Protein AF-A0A061RVM8-F1 (afdb_monomer_lite)

Organism: NCBI:txid582737

InterPro domains:
  IPR029063 S-adenosyl-L-methionine-dependent methyltransferase superfamily [G3DSA:3.40.50.150] (48-183)

Sequence (187 aa):
MSEVVVLLIVGLLFIPGRVVEAADVGVPVSIANQHNASGRNFHARHPRLDRFPSREVWMHSEEQSLLLKYLTGSQVMLEWGSGGSTTYFSLWTQRYYSIEHNPEWYAKVRSKLNASLSSFQHVTYHLETVVSGFRGWKGALAPATFAQFHSYVKAPGRAFPEIVFLDRVLVDGRARVAFNLCTSLLE

Radius of gyration: 18.27 Å; chains: 1; bounding box: 50×41×48 Å

pLDDT: mean 71.81, std 24.76, range [23.84, 97.94]

Foldseek 3Di:
DADAQEDEPPDRDDDDDDDDDPDDDDDDDDDDDDDDDDDDDPDPPQPPCVLLDPVWPPDDPVVVVVLLVQFAQDFEEEEEDDTSCLVRRCSRYVAYEYEDADVVVLVVRVVVCVVCVVSCVRYHYYYDHFDADDVGPDDQPPDDDCVRCVCVLQVCVVSPVVPLDGRYYHYPHPPSVCNVVCVVVSD

Structure (mmCIF, N/CA/C/O backbone):
data_AF-A0A061RVM8-F1
#
_entry.id   AF-A0A061RVM8-F1
#
loop_
_atom_site.group_PDB
_atom_site.id
_atom_site.type_symbol
_atom_site.label_atom_id
_atom_site.label_alt_id
_atom_site.label_comp_id
_atom_site.label_asym_id
_atom_site.label_entity_id
_atom_site.label_seq_id
_atom_site.pdbx_PDB_ins_code
_atom_site.Cartn_x
_atom_site.Cartn_y
_atom_site.Cartn_z
_atom_site.occupancy
_atom_site.B_iso_or_equiv
_atom_site.auth_seq_id
_atom_site.auth_comp_id
_atom_site.auth_asym_id
_atom_site.auth_atom_id
_atom_site.pdbx_PDB_model_num
ATOM 1 N N . MET A 1 1 ? -24.899 -10.666 -5.989 1.00 32.03 1 MET A N 1
ATOM 2 C CA . MET A 1 1 ? -24.045 -9.864 -6.884 1.00 32.03 1 MET A CA 1
ATOM 3 C C . MET A 1 1 ? -23.478 -8.752 -6.035 1.00 32.03 1 MET A C 1
ATOM 5 O O . MET A 1 1 ? -24.254 -7.949 -5.536 1.00 32.03 1 MET A O 1
ATOM 9 N N . SER A 1 2 ? -22.190 -8.810 -5.734 1.00 37.56 2 SER A N 1
ATOM 10 C CA . SER A 1 2 ? -21.504 -7.825 -4.903 1.00 37.56 2 SER A CA 1
ATOM 11 C C . SER A 1 2 ? -20.689 -6.909 -5.814 1.00 37.56 2 SER A C 1
ATOM 13 O O . SER A 1 2 ? -19.936 -7.379 -6.660 1.00 37.56 2 SER A O 1
ATOM 15 N N . GLU A 1 3 ? -20.912 -5.603 -5.693 1.00 48.00 3 GLU A N 1
ATOM 16 C CA . GLU A 1 3 ? -20.281 -4.582 -6.529 1.00 48.00 3 GLU A CA 1
ATOM 17 C C . GLU A 1 3 ? -18.861 -4.292 -6.026 1.00 48.00 3 GLU A C 1
ATOM 19 O O . GLU A 1 3 ? -18.666 -3.953 -4.856 1.00 48.00 3 GLU A O 1
ATOM 24 N N . VAL A 1 4 ? -17.865 -4.411 -6.907 1.00 46.69 4 VAL A N 1
ATOM 25 C CA . VAL A 1 4 ? -16.475 -4.037 -6.616 1.00 46.69 4 VAL A CA 1
ATOM 26 C C . VAL A 1 4 ? -16.239 -2.618 -7.121 1.00 46.69 4 VAL A C 1
ATOM 28 O O . VAL A 1 4 ? -16.355 -2.346 -8.316 1.00 46.69 4 VAL A O 1
ATOM 31 N N . VAL A 1 5 ? -15.878 -1.705 -6.219 1.00 52.66 5 VAL A N 1
ATOM 32 C CA . VAL A 1 5 ? -15.519 -0.330 -6.592 1.00 52.66 5 VAL A CA 1
ATOM 33 C C . VAL A 1 5 ? -14.018 -0.272 -6.869 1.00 52.66 5 VAL A C 1
ATOM 35 O O . VAL A 1 5 ? -13.198 -0.439 -5.961 1.00 52.66 5 VAL A O 1
ATOM 38 N N . VAL A 1 6 ? -13.659 -0.030 -8.131 1.00 53.59 6 VAL A N 1
ATOM 39 C CA . VAL A 1 6 ? -12.273 0.187 -8.569 1.00 53.59 6 VAL A CA 1
ATOM 40 C C . VAL A 1 6 ? -11.985 1.683 -8.572 1.00 53.59 6 VAL A C 1
ATOM 42 O O . VAL A 1 6 ? -12.663 2.442 -9.264 1.00 53.59 6 VAL A O 1
ATOM 45 N N . LEU A 1 7 ? -10.965 2.114 -7.827 1.00 54.53 7 LEU A N 1
ATOM 4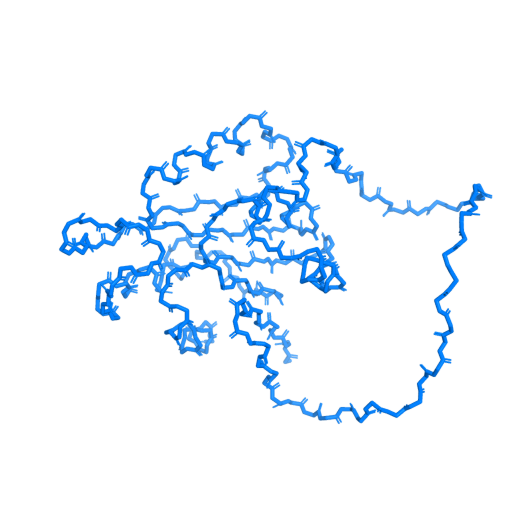6 C CA . LEU A 1 7 ? -10.509 3.498 -7.841 1.00 54.53 7 LEU A CA 1
ATOM 47 C C . LEU A 1 7 ? -9.150 3.628 -8.541 1.00 54.53 7 LEU A C 1
ATOM 49 O O . LEU A 1 7 ? -8.132 3.100 -8.087 1.00 54.53 7 LEU A O 1
ATOM 53 N N . LEU A 1 8 ? -9.148 4.373 -9.646 1.00 50.41 8 LEU A N 1
ATOM 54 C CA . LEU A 1 8 ? -7.962 4.747 -10.412 1.00 50.41 8 LEU A CA 1
ATOM 55 C C . LEU A 1 8 ? -7.590 6.195 -10.096 1.00 50.41 8 LEU A C 1
ATOM 57 O O . LEU A 1 8 ? -8.382 7.109 -10.327 1.00 50.41 8 LEU A O 1
ATOM 61 N N . ILE A 1 9 ? -6.355 6.434 -9.659 1.00 50.53 9 ILE A N 1
ATOM 62 C CA . ILE A 1 9 ? -5.818 7.800 -9.544 1.00 50.53 9 ILE A CA 1
ATOM 63 C C . ILE A 1 9 ? -5.252 8.214 -10.908 1.00 50.53 9 ILE A C 1
ATOM 65 O O . ILE A 1 9 ? -4.047 8.260 -11.120 1.00 50.53 9 ILE A O 1
ATOM 69 N N . VAL A 1 10 ? -6.154 8.353 -11.876 1.00 36.41 10 VAL A N 1
ATOM 70 C CA . VAL A 1 10 ? -6.146 9.226 -13.066 1.00 36.41 10 VAL A CA 1
ATOM 71 C C . VAL A 1 10 ? -7.462 8.913 -13.787 1.00 36.41 10 VAL A C 1
ATOM 73 O O . VAL A 1 10 ? -7.498 8.157 -14.752 1.00 36.41 10 VAL A O 1
ATOM 76 N N . GLY A 1 11 ? -8.566 9.437 -13.250 1.00 30.22 11 GLY A N 1
ATOM 77 C CA . GLY A 1 11 ? -9.911 9.269 -13.806 1.00 30.22 11 GLY A CA 1
ATOM 78 C C . GLY A 1 11 ? -10.746 8.206 -13.091 1.00 30.22 11 GLY A C 1
ATOM 79 O O . GLY A 1 11 ? -10.524 7.008 -13.244 1.00 30.22 11 GLY A O 1
ATOM 80 N N . LEU A 1 12 ? -11.758 8.666 -12.348 1.00 31.14 12 LEU A N 1
ATOM 81 C CA . LEU A 1 12 ? -12.887 7.842 -11.919 1.00 31.14 12 LEU A CA 1
ATOM 82 C C . LEU A 1 12 ? -13.574 7.278 -13.175 1.00 31.14 12 LEU A C 1
ATOM 84 O O . LEU A 1 12 ? -14.116 8.049 -13.966 1.00 31.14 12 LEU A O 1
ATOM 88 N N . LEU A 1 13 ? -13.591 5.956 -13.348 1.00 30.94 13 LEU A N 1
ATOM 89 C CA . LEU A 1 13 ? -14.485 5.298 -14.298 1.00 30.94 13 LEU A CA 1
ATOM 90 C C . LEU A 1 13 ? -15.492 4.464 -13.506 1.00 30.94 13 LEU A C 1
ATOM 92 O O . LEU A 1 13 ? -15.146 3.447 -12.911 1.00 30.94 13 LEU A O 1
ATOM 96 N N . PHE A 1 14 ? -16.736 4.938 -13.477 1.00 30.88 14 PHE A N 1
ATOM 97 C CA . PHE A 1 14 ? -17.885 4.214 -12.939 1.00 30.88 14 PHE A CA 1
ATOM 98 C C . PHE A 1 14 ? -18.250 3.086 -13.918 1.00 30.88 14 PHE A C 1
ATOM 100 O O . PHE A 1 14 ? -18.505 3.359 -15.092 1.00 30.88 14 PHE A O 1
ATOM 107 N N . ILE A 1 15 ? -18.284 1.830 -13.465 1.00 30.12 15 ILE A N 1
ATOM 108 C CA . ILE A 1 15 ? -18.831 0.720 -14.262 1.00 30.12 15 ILE A CA 1
ATOM 109 C C . ILE A 1 15 ? -20.355 0.709 -14.038 1.00 30.12 15 ILE A C 1
ATOM 111 O O . ILE A 1 15 ? -20.785 0.636 -12.887 1.00 30.12 15 ILE A O 1
ATOM 115 N N . PRO A 1 16 ? -21.196 0.831 -15.083 1.00 28.73 16 PRO A N 1
ATOM 116 C CA . PRO A 1 16 ? -22.633 0.974 -14.906 1.00 28.73 16 PRO A CA 1
ATOM 117 C C . PRO A 1 16 ? -23.301 -0.366 -14.580 1.00 28.73 16 PRO A C 1
ATOM 119 O O . PRO A 1 16 ? -23.234 -1.318 -15.353 1.00 28.73 16 PRO A O 1
ATOM 122 N N . GLY A 1 17 ? -24.037 -0.378 -13.469 1.00 28.86 17 GLY A N 1
ATOM 123 C CA . GLY A 1 17 ? -25.007 -1.400 -13.086 1.00 28.86 17 GLY A CA 1
ATOM 124 C C . GLY A 1 17 ? -26.197 -0.753 -12.375 1.00 28.86 17 GLY A C 1
ATOM 125 O O . GLY A 1 17 ? -26.412 -0.993 -11.201 1.00 28.86 17 GLY A O 1
ATOM 126 N N . ARG A 1 18 ? -26.956 0.067 -13.121 1.00 25.28 18 ARG A N 1
ATOM 127 C CA . ARG A 1 18 ? -28.057 0.981 -12.725 1.00 25.28 18 ARG A CA 1
ATOM 128 C C . ARG A 1 18 ? -27.641 2.361 -12.205 1.00 25.28 18 ARG A C 1
ATOM 130 O O . ARG A 1 18 ? -27.100 2.539 -11.124 1.00 25.28 18 ARG A O 1
ATOM 137 N N . VAL A 1 19 ? -28.013 3.347 -13.017 1.00 28.20 19 VAL A N 1
ATOM 138 C CA . VAL A 1 19 ? -28.073 4.774 -12.704 1.00 28.20 19 VAL A CA 1
ATOM 139 C C . VAL A 1 19 ? -29.108 4.988 -11.600 1.00 28.20 19 VAL A C 1
ATOM 141 O O . VAL A 1 19 ? -30.275 4.644 -11.784 1.00 28.20 19 VAL A O 1
ATOM 144 N N . VAL A 1 20 ? -28.694 5.579 -10.481 1.00 25.16 20 VAL A N 1
ATOM 145 C CA . VAL A 1 20 ? -29.604 6.377 -9.656 1.00 25.16 20 VAL A CA 1
ATOM 146 C C . VAL A 1 20 ? -29.253 7.825 -9.959 1.00 25.16 20 VAL A C 1
ATOM 148 O O . VAL A 1 20 ? -28.122 8.259 -9.745 1.00 25.16 20 VAL A O 1
ATOM 151 N N . GLU A 1 21 ? -30.200 8.518 -10.577 1.00 23.84 21 GLU A N 1
ATOM 152 C CA . GLU A 1 21 ? -30.096 9.919 -10.960 1.00 23.84 21 GLU A CA 1
ATOM 153 C C . GLU A 1 21 ? -29.809 10.760 -9.709 1.00 23.84 21 GLU A C 1
ATOM 155 O O . GLU A 1 21 ? -30.540 10.693 -8.720 1.00 23.84 21 GLU A O 1
ATOM 160 N N . ALA A 1 22 ? -28.721 11.530 -9.733 1.00 30.64 22 ALA A N 1
ATOM 161 C CA . ALA A 1 22 ? -28.448 12.532 -8.715 1.00 30.64 22 ALA A CA 1
ATOM 162 C C . ALA A 1 22 ? -29.392 13.719 -8.944 1.00 30.64 22 ALA A C 1
ATOM 164 O O . ALA A 1 22 ? -29.040 14.678 -9.628 1.00 30.64 22 ALA A O 1
ATOM 165 N N . ALA A 1 23 ? -30.597 13.637 -8.388 1.00 29.59 23 ALA A N 1
ATOM 166 C CA . ALA A 1 23 ? -31.499 14.766 -8.242 1.00 29.59 23 ALA A CA 1
ATOM 167 C C . ALA A 1 23 ? -31.804 14.973 -6.753 1.00 29.59 23 ALA A C 1
ATOM 169 O O . ALA A 1 23 ? -32.154 14.036 -6.040 1.00 29.59 23 ALA A O 1
ATOM 170 N N . ASP A 1 24 ? -31.632 16.220 -6.319 1.00 34.09 24 ASP A N 1
ATOM 171 C CA . ASP A 1 24 ? -32.066 16.796 -5.047 1.00 34.09 24 ASP A CA 1
ATOM 172 C C . ASP A 1 24 ? -31.543 16.187 -3.744 1.00 34.09 24 ASP A C 1
ATOM 174 O O . ASP A 1 24 ? -32.243 15.464 -3.046 1.00 34.09 24 ASP A O 1
ATOM 178 N N . VAL A 1 25 ? -30.388 16.686 -3.289 1.00 31.11 25 VAL A N 1
ATOM 179 C CA . VAL A 1 25 ? -30.322 17.167 -1.899 1.00 31.11 25 VAL A CA 1
ATOM 180 C C . VAL A 1 25 ? -29.328 18.322 -1.785 1.00 31.11 25 VAL A C 1
ATOM 182 O O . VAL A 1 25 ? -28.118 18.138 -1.661 1.00 31.11 25 VAL A O 1
ATOM 185 N N . GLY A 1 26 ? -29.849 19.548 -1.819 1.00 39.25 26 GLY A N 1
ATOM 186 C CA . GLY A 1 26 ? -29.146 20.691 -1.257 1.00 39.25 26 GLY A CA 1
ATOM 187 C C . GLY A 1 26 ? -29.092 20.542 0.261 1.00 39.25 26 GLY A C 1
ATOM 188 O O . GLY A 1 26 ? -30.133 20.504 0.910 1.00 39.25 26 GLY A O 1
ATOM 189 N N . VAL A 1 27 ? -27.891 20.470 0.837 1.00 28.78 27 VAL A N 1
ATOM 190 C CA . VAL A 1 27 ? -27.686 20.634 2.283 1.00 28.78 27 VAL A CA 1
ATOM 191 C C . VAL A 1 27 ? -26.390 21.426 2.495 1.00 28.78 27 VAL A C 1
ATOM 193 O O . VAL A 1 27 ? -25.363 21.075 1.910 1.00 28.78 27 VAL A O 1
ATOM 196 N N . PRO A 1 28 ? -26.415 22.519 3.278 1.00 26.89 28 PRO A N 1
ATOM 197 C CA . PRO A 1 28 ? -25.285 23.427 3.401 1.00 26.89 28 PRO A CA 1
ATOM 198 C C . PRO A 1 28 ? -24.171 22.818 4.255 1.00 26.89 28 PRO A C 1
ATOM 200 O O . PRO A 1 28 ? -24.418 22.181 5.281 1.00 26.89 28 PRO A O 1
ATOM 203 N N . VAL A 1 29 ? -22.924 23.072 3.857 1.00 28.42 29 VAL A N 1
ATOM 204 C CA . VAL A 1 29 ? -21.746 22.764 4.671 1.00 28.42 29 VAL A CA 1
ATOM 205 C C . VAL A 1 29 ? -21.670 23.782 5.807 1.00 28.42 29 VAL A C 1
ATOM 207 O O . VAL A 1 29 ? -21.287 24.931 5.608 1.00 28.42 29 VAL A O 1
ATOM 210 N N . SER A 1 30 ? -22.032 23.340 7.007 1.00 25.81 30 SER A N 1
ATOM 211 C CA . SER A 1 30 ? -21.715 24.012 8.263 1.00 25.81 30 SER A CA 1
ATOM 212 C C . SER A 1 30 ? -20.625 23.206 8.962 1.00 25.81 30 SER A C 1
ATOM 214 O O . SER A 1 30 ? -20.860 22.095 9.437 1.00 25.81 30 SER A O 1
ATOM 216 N N . ILE A 1 31 ? -19.411 23.755 8.991 1.00 36.41 31 ILE A N 1
ATOM 217 C CA . ILE A 1 31 ? -18.350 23.285 9.880 1.00 36.41 31 ILE A CA 1
ATOM 218 C C . ILE A 1 31 ? -18.658 23.885 11.251 1.00 36.41 31 ILE A C 1
ATOM 220 O O . ILE A 1 31 ? -18.433 25.074 11.470 1.00 36.41 31 ILE A O 1
ATOM 224 N N . ALA A 1 32 ? -19.172 23.074 12.174 1.00 26.58 32 ALA A N 1
ATOM 225 C CA . ALA A 1 32 ? -19.325 23.470 13.568 1.00 26.58 32 ALA A CA 1
ATOM 226 C C . ALA A 1 32 ? -18.776 22.387 14.505 1.00 26.58 32 ALA A C 1
ATOM 228 O O . ALA A 1 32 ? -19.293 21.275 14.586 1.00 26.58 32 ALA A O 1
ATOM 229 N N . ASN A 1 33 ? -17.719 22.764 15.227 1.00 43.34 33 ASN A N 1
ATOM 230 C CA . ASN A 1 33 ? -17.257 22.142 16.465 1.00 43.34 33 ASN A CA 1
ATOM 231 C C . ASN A 1 33 ? -18.420 21.953 17.441 1.00 43.34 33 ASN A C 1
ATOM 233 O O . ASN A 1 33 ? -19.016 22.966 17.799 1.00 43.34 33 ASN A O 1
ATOM 237 N N . GLN A 1 34 ? -18.634 20.748 17.987 1.00 30.97 34 GLN A N 1
ATOM 238 C CA . GLN A 1 34 ? -19.217 20.589 19.326 1.00 30.97 34 GLN A CA 1
ATOM 239 C C . GLN A 1 34 ? -18.663 19.371 20.078 1.00 30.97 34 GLN A C 1
ATOM 241 O O . GLN A 1 34 ? -18.583 18.256 19.568 1.00 30.97 34 GLN A O 1
ATOM 246 N N . HIS A 1 35 ? -18.289 19.648 21.328 1.00 34.75 35 HIS A N 1
ATOM 247 C CA . HIS A 1 35 ? -17.991 18.707 22.398 1.00 34.75 35 HIS A CA 1
ATOM 248 C C . HIS A 1 35 ? -19.248 17.957 22.883 1.00 34.75 35 HIS A C 1
ATOM 250 O O . HIS A 1 35 ? -20.329 18.531 22.926 1.00 34.75 35 HIS A O 1
ATOM 256 N N . ASN A 1 36 ? -19.016 16.731 23.376 1.00 38.16 36 ASN A N 1
ATOM 257 C CA . ASN A 1 36 ? -19.800 15.925 24.329 1.00 38.16 36 ASN A CA 1
ATOM 258 C C . ASN A 1 36 ? -21.292 15.641 24.058 1.00 38.16 36 ASN A C 1
ATOM 260 O O . ASN A 1 36 ? -22.143 16.483 24.312 1.00 38.16 36 ASN A O 1
ATOM 264 N N . ALA A 1 37 ? -21.614 14.359 23.833 1.00 29.34 37 ALA A N 1
ATOM 265 C CA . ALA A 1 37 ? -22.660 13.657 24.587 1.00 29.34 37 ALA A CA 1
ATOM 266 C C . ALA A 1 37 ? -22.512 12.130 24.461 1.00 29.34 37 ALA A C 1
ATOM 268 O O . ALA A 1 37 ? -22.141 11.584 23.426 1.00 29.34 37 ALA A O 1
ATOM 269 N N . SER A 1 38 ? -22.796 11.456 25.567 1.00 41.00 38 SER A N 1
ATOM 270 C CA . SER A 1 38 ? -22.723 10.022 25.824 1.00 41.00 38 SER A CA 1
ATOM 271 C C . SER A 1 38 ? -23.619 9.169 24.918 1.00 41.00 38 SER A C 1
ATOM 273 O O . SER A 1 38 ? -24.842 9.220 25.016 1.00 41.00 38 SER A O 1
ATOM 275 N N . GLY A 1 39 ? -23.002 8.283 24.142 1.00 28.45 39 GLY A N 1
ATOM 276 C CA . GLY A 1 39 ? -23.638 7.139 23.493 1.00 28.45 39 GLY A CA 1
ATOM 277 C C . GLY A 1 39 ? -22.554 6.109 23.202 1.00 28.45 39 GLY A C 1
ATOM 278 O O . GLY A 1 39 ? -21.531 6.446 22.611 1.00 28.45 39 GLY A O 1
ATOM 279 N N . ARG A 1 40 ? -22.705 4.877 23.699 1.00 38.31 40 ARG A N 1
ATOM 280 C CA . ARG A 1 40 ? -21.709 3.808 23.528 1.00 38.31 40 ARG A CA 1
ATOM 281 C C . ARG A 1 40 ? -21.655 3.390 22.057 1.00 38.31 40 ARG A C 1
ATOM 283 O O . ARG A 1 40 ? -22.346 2.464 21.652 1.00 38.31 40 ARG A O 1
ATOM 290 N N . ASN A 1 41 ? -20.829 4.074 21.276 1.00 29.30 41 ASN A N 1
ATOM 291 C CA . ASN A 1 41 ? -20.491 3.680 19.919 1.00 29.30 41 ASN A CA 1
ATOM 292 C C . ASN A 1 41 ? -19.274 2.760 19.959 1.00 29.30 41 ASN A C 1
ATOM 294 O O . ASN A 1 41 ? -18.258 3.077 20.581 1.00 29.30 41 ASN A O 1
ATOM 298 N N . PHE A 1 42 ? -19.376 1.623 19.273 1.00 33.69 42 PHE A N 1
ATOM 299 C CA . PHE A 1 42 ? -18.243 0.778 18.915 1.00 33.69 42 PHE A CA 1
ATOM 300 C C . PHE A 1 42 ? -17.328 1.551 17.948 1.00 33.69 42 PHE A C 1
ATOM 302 O O . PHE A 1 42 ? -17.295 1.300 16.749 1.00 33.69 42 PHE A O 1
ATOM 309 N N . HIS A 1 43 ? -16.590 2.537 18.451 1.00 35.62 43 HIS A N 1
ATOM 310 C CA . HIS A 1 43 ? -15.419 3.053 17.763 1.00 35.62 43 HIS A CA 1
ATOM 311 C C . HIS A 1 43 ? -14.306 2.038 17.983 1.00 35.62 43 HIS A C 1
ATOM 313 O O . HIS A 1 43 ? -13.692 1.983 19.053 1.00 35.62 43 HIS A O 1
ATOM 319 N N . ALA A 1 44 ? -14.063 1.205 16.967 1.00 43.91 44 ALA A N 1
ATOM 320 C CA . ALA A 1 44 ? -12.760 0.584 16.798 1.00 43.91 44 ALA A CA 1
ATOM 321 C C . ALA A 1 44 ? -11.726 1.690 17.027 1.00 43.91 44 ALA A C 1
ATOM 323 O O . ALA A 1 44 ? -11.814 2.755 16.415 1.00 43.91 44 ALA A O 1
ATOM 324 N N . ARG A 1 45 ? -10.844 1.503 18.014 1.00 40.78 45 ARG A N 1
ATOM 325 C CA . ARG A 1 45 ? -9.859 2.514 18.400 1.00 40.78 45 ARG A CA 1
ATOM 326 C C . ARG A 1 45 ? -9.006 2.791 17.169 1.00 40.78 45 ARG A C 1
ATOM 328 O O . ARG A 1 45 ? -8.126 1.991 16.863 1.00 40.78 45 ARG A O 1
ATOM 335 N N . HIS A 1 46 ? -9.297 3.875 16.452 1.00 52.38 46 HIS A N 1
ATOM 336 C CA . HIS A 1 46 ? -8.501 4.242 15.296 1.00 52.38 46 HIS A CA 1
ATOM 337 C C . HIS A 1 46 ? -7.068 4.440 15.786 1.00 52.38 46 HIS A C 1
ATOM 339 O O . HIS A 1 46 ? -6.857 5.155 16.775 1.00 52.38 46 HIS A O 1
ATOM 345 N N . PRO A 1 47 ? -6.082 3.785 15.154 1.00 54.69 47 PRO A N 1
ATOM 346 C CA . PRO A 1 47 ? -4.687 4.053 15.429 1.00 54.69 47 PRO A CA 1
ATOM 347 C C . PRO A 1 47 ? -4.464 5.558 15.369 1.00 54.69 47 PRO A C 1
ATOM 349 O O . PRO A 1 47 ? -5.026 6.241 14.518 1.00 54.69 47 PRO A O 1
ATOM 352 N N . ARG A 1 48 ? -3.685 6.061 16.323 1.00 58.88 48 ARG A N 1
ATOM 353 C CA . ARG A 1 48 ? -3.303 7.466 16.447 1.00 58.88 48 ARG A CA 1
ATOM 354 C C . ARG A 1 48 ? -2.842 8.013 15.077 1.00 58.88 48 ARG A C 1
ATOM 356 O O . ARG A 1 48 ? -1.719 7.738 14.655 1.00 58.88 48 ARG A O 1
ATOM 363 N N . LEU A 1 49 ? -3.745 8.698 14.356 1.00 62.56 49 LEU A N 1
ATOM 364 C CA . LEU A 1 49 ? -3.554 9.164 12.968 1.00 62.56 49 LEU A CA 1
ATOM 365 C C . LEU A 1 49 ? -2.426 10.198 12.859 1.00 62.56 49 LEU A C 1
ATOM 367 O O . LEU A 1 49 ? -1.816 10.345 11.805 1.00 62.56 49 LEU A O 1
ATOM 371 N N . ASP A 1 50 ? -2.094 10.863 13.967 1.00 62.34 50 ASP A N 1
ATOM 372 C CA . ASP A 1 50 ? -0.917 11.720 14.127 1.00 62.34 50 ASP A CA 1
ATOM 373 C C . ASP A 1 50 ? 0.392 10.997 13.781 1.00 62.34 50 ASP A C 1
ATOM 375 O O . ASP A 1 50 ? 1.358 11.630 13.356 1.00 62.34 50 ASP A O 1
ATOM 379 N N . ARG A 1 51 ? 0.419 9.667 13.915 1.00 67.44 51 ARG A N 1
ATOM 380 C CA . ARG A 1 51 ? 1.596 8.841 13.643 1.00 67.44 51 ARG A CA 1
ATOM 381 C C . ARG A 1 51 ? 1.763 8.471 12.162 1.00 67.44 51 ARG A C 1
ATOM 383 O O . ARG A 1 51 ? 2.859 8.078 11.775 1.00 67.44 51 ARG A O 1
ATOM 390 N N . PHE A 1 52 ? 0.719 8.628 11.347 1.00 74.62 52 PHE A N 1
ATOM 391 C CA . PHE A 1 52 ? 0.717 8.313 9.912 1.00 74.62 52 PHE A CA 1
ATOM 392 C C . PHE A 1 52 ? 0.057 9.460 9.142 1.00 74.62 52 PHE A C 1
ATOM 394 O O . PHE A 1 52 ? -1.122 9.385 8.790 1.00 74.62 52 PHE A O 1
ATOM 401 N N . PRO A 1 53 ? 0.783 10.570 8.938 1.00 74.62 53 PRO A N 1
ATOM 402 C CA . PRO A 1 53 ? 0.173 11.787 8.440 1.00 74.62 53 PRO A CA 1
ATOM 403 C C . PRO A 1 53 ? -0.200 11.651 6.959 1.00 74.62 53 PRO A C 1
ATOM 405 O O . PRO A 1 53 ? 0.589 11.167 6.147 1.00 74.62 53 PRO A O 1
ATOM 408 N N . SER A 1 54 ? -1.370 12.184 6.600 1.00 79.00 54 SER A N 1
ATOM 409 C CA . SER A 1 54 ? -1.901 12.250 5.226 1.00 79.00 54 SER A CA 1
ATOM 410 C C . SER A 1 54 ? -0.915 12.819 4.198 1.00 79.00 54 SER A C 1
ATOM 412 O O . SER A 1 54 ? -0.956 12.461 3.026 1.00 79.00 54 SER A O 1
ATOM 414 N N . ARG A 1 55 ? 0.025 13.667 4.636 1.00 81.31 55 ARG A N 1
ATOM 415 C CA . ARG A 1 55 ? 1.095 14.236 3.796 1.00 81.31 55 ARG A CA 1
ATOM 416 C C . ARG A 1 55 ? 2.050 13.200 3.191 1.00 81.31 55 ARG A C 1
ATOM 418 O O . ARG A 1 55 ? 2.795 13.534 2.278 1.00 81.31 55 ARG A O 1
ATOM 425 N N . GLU A 1 56 ? 2.102 11.984 3.738 1.00 83.88 56 GLU A N 1
ATOM 426 C CA . GLU A 1 56 ? 2.905 10.897 3.165 1.00 83.88 56 GLU A CA 1
ATOM 427 C C . GLU A 1 56 ? 2.204 10.207 1.993 1.00 83.88 56 GLU A C 1
ATOM 429 O O . GLU A 1 56 ? 2.865 9.529 1.206 1.00 83.88 56 GLU A O 1
ATOM 434 N N . VAL A 1 57 ? 0.889 10.389 1.855 1.00 88.44 57 VAL A N 1
ATOM 435 C CA . VAL A 1 57 ? 0.128 9.938 0.692 1.00 88.44 57 VAL A CA 1
ATOM 436 C C . VAL A 1 57 ? 0.379 10.933 -0.439 1.00 88.44 57 VAL A C 1
ATOM 438 O O . VAL A 1 57 ? 0.071 12.118 -0.313 1.00 88.44 57 VAL A O 1
ATOM 441 N N . TRP A 1 58 ? 0.956 10.469 -1.547 1.00 87.69 58 TRP A N 1
ATOM 442 C CA . TRP A 1 58 ? 1.250 11.299 -2.723 1.00 87.69 58 TRP A CA 1
ATOM 443 C C . TRP A 1 58 ? -0.004 11.516 -3.579 1.00 87.69 58 TRP A C 1
ATOM 445 O O . TRP A 1 58 ? -0.075 11.110 -4.733 1.00 87.69 58 TR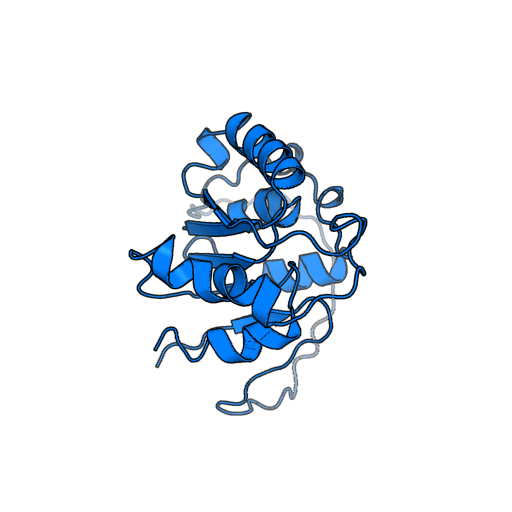P A O 1
ATOM 455 N N . MET A 1 59 ? -1.005 12.138 -2.962 1.00 84.88 59 MET A N 1
ATOM 456 C CA . MET A 1 59 ? -2.353 12.349 -3.478 1.00 84.88 59 MET A CA 1
ATOM 457 C C . MET A 1 59 ? -2.897 13.674 -2.928 1.00 84.88 59 MET A C 1
ATOM 459 O O . MET A 1 59 ? -2.592 14.024 -1.782 1.00 84.88 59 MET A O 1
ATOM 463 N N . HIS A 1 60 ?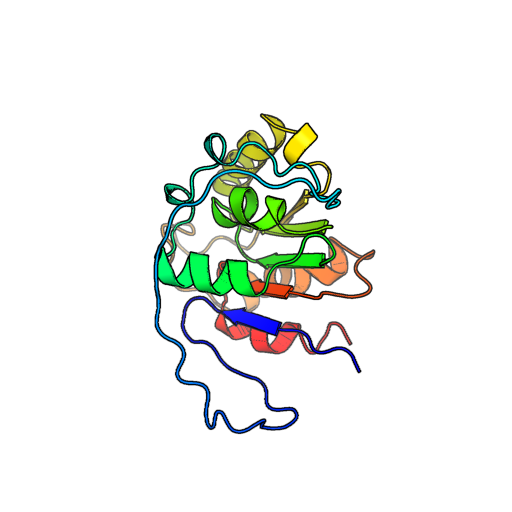 -3.721 14.398 -3.689 1.00 88.00 60 HIS A N 1
ATOM 464 C CA . HIS A 1 60 ? -4.354 15.619 -3.187 1.00 88.00 60 HIS A CA 1
ATOM 465 C C . HIS A 1 60 ? -5.299 15.323 -2.014 1.00 88.00 60 HIS A C 1
ATOM 467 O O . HIS A 1 60 ? -5.931 14.270 -1.945 1.00 88.00 60 HIS A O 1
ATOM 473 N N . SER A 1 61 ? -5.423 16.265 -1.078 1.00 87.31 61 SER A N 1
ATOM 474 C CA . SER A 1 61 ? -6.280 16.127 0.110 1.00 87.31 61 SER A CA 1
ATOM 475 C C . SER A 1 61 ? -7.738 15.802 -0.223 1.00 87.31 61 SER A C 1
ATOM 477 O O . SER A 1 61 ? -8.403 15.077 0.516 1.00 87.31 61 SER A O 1
ATOM 479 N N . GLU A 1 62 ? -8.236 16.320 -1.339 1.00 88.06 62 GLU A N 1
ATOM 480 C CA . GLU A 1 62 ? -9.589 16.135 -1.848 1.00 88.06 62 GLU A CA 1
ATOM 481 C C . GLU A 1 62 ? -9.805 14.699 -2.330 1.00 88.06 62 GLU A C 1
ATOM 483 O O . GLU A 1 62 ? -10.819 14.085 -2.003 1.00 88.06 62 GLU A O 1
ATOM 488 N N . GLU A 1 63 ? -8.830 14.136 -3.044 1.00 86.56 63 GLU A N 1
ATOM 489 C CA . GLU A 1 63 ? -8.840 12.739 -3.486 1.00 86.56 63 GLU A CA 1
ATOM 490 C C . GLU A 1 63 ? -8.740 11.792 -2.282 1.00 86.56 63 GLU A C 1
ATOM 492 O O . GLU A 1 63 ? -9.490 10.818 -2.198 1.00 86.56 63 GLU A O 1
ATOM 497 N N . GLN A 1 64 ? -7.893 12.121 -1.298 1.00 89.38 64 GLN A N 1
ATOM 498 C CA . GLN A 1 64 ? -7.799 11.363 -0.046 1.00 89.38 64 GLN A CA 1
ATOM 499 C C . GLN A 1 64 ? -9.138 11.381 0.698 1.00 89.38 64 GLN A C 1
ATOM 501 O O . GLN A 1 64 ? -9.627 10.345 1.143 1.00 89.38 64 GLN A O 1
ATOM 506 N N . SER A 1 65 ? -9.765 12.556 0.792 1.00 89.19 65 SER A N 1
ATOM 507 C CA . SER A 1 65 ? -11.069 12.727 1.438 1.00 89.19 65 SER A CA 1
ATOM 508 C C . SER A 1 65 ? -12.171 11.966 0.708 1.00 89.19 65 SER A C 1
ATOM 510 O O . SER A 1 65 ? -13.046 11.388 1.348 1.00 89.19 65 SER A O 1
ATOM 512 N N . LEU A 1 66 ? -12.139 11.943 -0.626 1.00 87.69 66 LEU A N 1
ATOM 513 C CA . LEU A 1 66 ? -13.068 11.158 -1.431 1.00 87.69 66 LEU A CA 1
ATOM 514 C C . LEU A 1 66 ? -12.895 9.662 -1.162 1.00 87.69 66 LEU A C 1
ATOM 516 O O . LEU A 1 66 ? -13.887 8.982 -0.925 1.00 87.69 66 LEU A O 1
ATOM 520 N N . LEU A 1 67 ? -11.656 9.166 -1.133 1.00 89.50 67 LEU A N 1
ATOM 521 C CA . LEU A 1 67 ? -11.341 7.775 -0.806 1.00 89.50 67 LEU A CA 1
ATOM 522 C C . LEU A 1 67 ? -11.894 7.362 0.552 1.00 89.50 67 LEU A C 1
ATOM 524 O O . LEU A 1 67 ? -12.610 6.368 0.653 1.00 89.50 67 LEU A O 1
ATOM 528 N N . LEU A 1 68 ? -11.607 8.158 1.582 1.00 90.19 68 LEU A N 1
ATOM 529 C CA . LEU A 1 68 ? -12.025 7.872 2.951 1.00 90.19 68 LEU A CA 1
ATOM 530 C C . LEU A 1 68 ? -13.550 7.785 3.104 1.00 90.19 68 LEU A C 1
ATOM 532 O O . LEU A 1 68 ? -14.016 7.032 3.952 1.00 90.19 68 LEU A O 1
ATOM 536 N N . LYS A 1 69 ? -14.339 8.473 2.266 1.00 91.06 69 LYS A N 1
ATOM 537 C CA . LYS A 1 69 ? -15.811 8.340 2.268 1.00 91.06 69 LYS A CA 1
ATOM 538 C C . LYS A 1 69 ? -16.292 6.940 1.880 1.00 91.06 69 LYS A C 1
ATOM 540 O O . LYS A 1 69 ? -17.397 6.561 2.256 1.00 91.06 69 LYS A O 1
ATOM 545 N N . TYR A 1 70 ? -15.493 6.188 1.124 1.00 88.94 70 TYR A N 1
ATOM 546 C CA . TYR A 1 70 ? -15.847 4.850 0.650 1.00 88.94 70 TYR A CA 1
ATOM 547 C C . TYR A 1 70 ? -15.206 3.719 1.458 1.00 88.94 70 TYR A C 1
ATOM 549 O O . TYR A 1 70 ? -15.543 2.557 1.193 1.00 88.94 70 TYR A O 1
ATOM 557 N N . LEU A 1 71 ? -14.317 4.044 2.408 1.00 89.81 71 LEU A N 1
ATOM 558 C CA . LEU A 1 71 ? -13.631 3.080 3.266 1.00 89.81 71 LEU A CA 1
ATOM 559 C C . LEU A 1 71 ? -14.379 2.860 4.581 1.00 89.81 71 LEU A C 1
ATOM 561 O O . LEU A 1 71 ? -14.790 3.806 5.251 1.00 89.81 71 LEU A O 1
ATOM 565 N N . THR A 1 72 ? -14.526 1.597 4.972 1.00 89.62 72 THR A N 1
ATOM 566 C CA . THR A 1 72 ? -15.075 1.213 6.275 1.00 89.62 72 THR A CA 1
ATOM 567 C C . THR A 1 72 ? -14.234 0.111 6.915 1.00 89.62 72 THR A C 1
ATOM 569 O O . THR A 1 72 ? -13.679 -0.755 6.237 1.00 89.62 72 THR A O 1
ATOM 572 N N . GLY A 1 73 ? -14.195 0.084 8.252 1.00 91.19 73 GLY A N 1
ATOM 573 C CA . GLY A 1 73 ? -13.391 -0.880 9.016 1.00 91.19 73 GLY A CA 1
ATOM 574 C C . GLY A 1 73 ? -13.796 -2.355 8.870 1.00 91.19 73 GLY A C 1
ATOM 575 O O . GLY A 1 73 ? -13.189 -3.206 9.511 1.00 91.19 73 GLY A O 1
ATOM 576 N N . SER A 1 74 ? -14.814 -2.669 8.063 1.00 92.00 74 SER A N 1
ATOM 577 C CA . SER A 1 74 ? -15.239 -4.034 7.730 1.00 92.00 74 SER A CA 1
ATOM 578 C C . SER A 1 74 ? -14.762 -4.508 6.353 1.00 92.0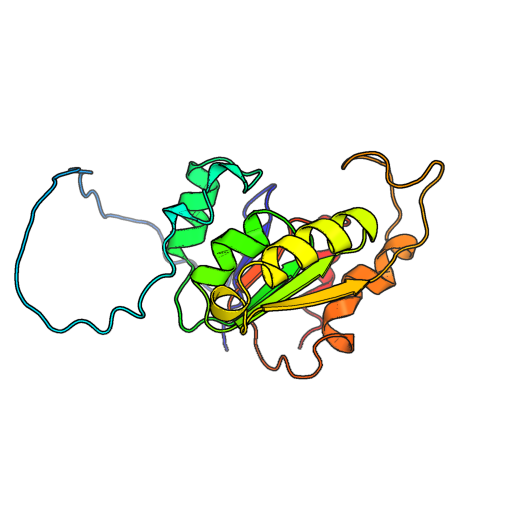0 74 SER A C 1
ATOM 580 O O . SER A 1 74 ? -15.012 -5.656 6.012 1.00 92.00 74 SER A O 1
ATOM 582 N N . GLN A 1 75 ? -14.126 -3.646 5.557 1.00 92.25 75 GLN A N 1
ATOM 583 C CA . GLN A 1 75 ? -13.804 -3.938 4.159 1.00 92.25 75 GLN A CA 1
ATOM 584 C C . GLN A 1 75 ? -12.459 -4.638 3.973 1.00 92.25 75 GLN A C 1
ATOM 586 O O . GLN A 1 75 ? -11.505 -4.405 4.723 1.00 92.25 75 GLN A O 1
ATOM 591 N N . VAL A 1 76 ? -12.373 -5.430 2.908 1.00 94.19 76 VAL A N 1
ATOM 592 C CA . VAL A 1 76 ? -11.141 -6.002 2.368 1.00 94.19 76 VAL A CA 1
ATOM 593 C C . VAL A 1 76 ? -10.702 -5.187 1.155 1.00 94.19 76 VAL A C 1
ATOM 595 O O . VAL A 1 76 ? -11.452 -5.028 0.189 1.00 94.19 76 VAL A O 1
ATOM 598 N N . MET A 1 77 ? -9.474 -4.675 1.199 1.00 94.88 77 MET A N 1
ATOM 599 C CA . MET A 1 77 ? -8.932 -3.801 0.164 1.00 94.88 77 MET A CA 1
ATOM 600 C C . MET A 1 77 ? -7.661 -4.377 -0.456 1.00 94.88 77 MET A C 1
ATOM 602 O O . MET A 1 77 ? -6.802 -4.893 0.256 1.00 94.88 77 MET A O 1
ATOM 606 N N . LEU A 1 78 ? -7.535 -4.252 -1.777 1.00 95.25 78 LEU A N 1
ATOM 607 C CA . LEU A 1 78 ? -6.319 -4.563 -2.526 1.00 95.25 78 LEU A CA 1
ATOM 608 C C . LEU A 1 78 ? -5.738 -3.293 -3.142 1.00 95.25 78 LEU A C 1
ATOM 610 O O . LEU A 1 78 ? -6.450 -2.488 -3.733 1.00 95.25 78 LEU A O 1
ATOM 614 N N . GLU A 1 79 ? -4.427 -3.151 -3.052 1.00 94.88 79 GLU A N 1
ATOM 615 C CA . GLU A 1 79 ? -3.657 -2.070 -3.635 1.00 94.88 79 GLU A CA 1
ATOM 616 C C . GLU A 1 79 ? -2.576 -2.628 -4.567 1.00 94.88 79 GLU A C 1
ATOM 618 O O . GLU A 1 79 ? -1.784 -3.500 -4.198 1.00 94.88 79 GLU A O 1
ATOM 623 N N . TRP A 1 80 ? -2.494 -2.066 -5.769 1.00 93.00 80 TRP A N 1
ATOM 624 C CA . TRP A 1 80 ? -1.291 -2.160 -6.588 1.00 93.00 80 TRP A CA 1
ATOM 625 C C . TRP A 1 80 ? -0.502 -0.871 -6.467 1.00 93.00 80 TRP A C 1
ATOM 627 O O . TRP A 1 80 ? -1.022 0.183 -6.814 1.00 93.00 80 TRP A O 1
ATOM 637 N N . GLY A 1 81 ? 0.762 -0.984 -6.060 1.00 93.12 81 GLY A N 1
ATOM 638 C CA . GLY A 1 81 ? 1.659 0.143 -5.825 1.00 93.12 81 GLY A CA 1
ATOM 639 C C . GLY A 1 81 ? 1.559 0.593 -4.379 1.00 93.12 81 GLY A C 1
ATOM 640 O O . GLY A 1 81 ? 0.505 1.011 -3.934 1.00 93.12 81 GLY A O 1
ATOM 641 N N . SER A 1 82 ? 2.653 0.477 -3.640 1.00 95.12 82 SER A N 1
ATOM 642 C CA . SER A 1 82 ? 2.644 0.710 -2.195 1.00 95.12 82 SER A CA 1
ATOM 643 C C . SER A 1 82 ? 3.214 2.075 -1.827 1.00 95.12 82 SER A C 1
ATOM 645 O O . SER A 1 82 ? 3.951 2.676 -2.606 1.00 95.12 82 SER A O 1
ATOM 647 N N . GLY A 1 83 ? 2.947 2.567 -0.619 1.00 94.25 83 GLY A N 1
ATOM 648 C CA . GLY A 1 83 ? 3.493 3.846 -0.170 1.00 94.25 83 GLY A CA 1
ATOM 649 C C . GLY A 1 83 ? 2.809 4.406 1.069 1.00 94.25 83 GLY A C 1
ATOM 650 O O . GLY A 1 83 ? 2.442 3.670 1.986 1.00 94.25 83 GLY A O 1
ATOM 651 N N . GLY A 1 84 ? 2.650 5.732 1.098 1.00 92.38 84 GLY A N 1
ATOM 652 C CA . GLY A 1 84 ? 1.890 6.404 2.152 1.00 92.38 84 GLY A CA 1
ATOM 653 C C . GLY A 1 84 ? 0.427 5.963 2.180 1.00 92.38 84 GLY A C 1
ATOM 654 O O . GLY A 1 84 ? -0.129 5.797 3.262 1.00 92.38 84 GLY A O 1
ATOM 655 N N . SER A 1 85 ? -0.158 5.687 1.010 1.00 94.38 85 SER A N 1
ATOM 656 C CA . SER A 1 85 ? -1.483 5.076 0.841 1.00 94.38 85 SER A CA 1
ATOM 657 C C . SER A 1 85 ? -1.610 3.767 1.624 1.00 94.38 85 SER A C 1
ATOM 659 O O . SER A 1 85 ? -2.544 3.622 2.409 1.00 94.38 85 SER A O 1
ATOM 661 N N . THR A 1 86 ? -0.618 2.875 1.529 1.00 96.31 86 THR A N 1
ATOM 662 C CA . THR A 1 86 ? -0.567 1.616 2.289 1.00 96.31 86 THR A CA 1
ATOM 663 C C . THR A 1 86 ? -0.596 1.861 3.795 1.00 96.31 86 THR A C 1
ATOM 665 O O . THR A 1 86 ? -1.345 1.206 4.513 1.00 96.31 86 THR A O 1
ATOM 668 N N . THR A 1 87 ? 0.191 2.811 4.307 1.00 94.62 87 THR A N 1
ATOM 669 C CA . THR A 1 87 ? 0.230 3.110 5.752 1.00 94.62 87 THR A CA 1
ATOM 670 C C . THR A 1 87 ? -0.970 3.916 6.246 1.00 94.62 87 THR A C 1
ATOM 672 O O . THR A 1 87 ? -1.242 3.915 7.442 1.00 94.62 87 THR A O 1
ATOM 675 N N . TYR A 1 88 ? -1.673 4.613 5.352 1.00 94.31 88 TYR A N 1
ATOM 676 C CA . TYR A 1 88 ? -2.760 5.522 5.703 1.00 94.31 88 TYR A CA 1
ATOM 677 C C . TYR A 1 88 ? -4.136 4.874 5.536 1.00 94.31 88 TYR A C 1
ATOM 679 O O . TYR A 1 88 ? -4.896 4.809 6.499 1.00 94.31 88 TYR A O 1
ATOM 687 N N . PHE A 1 89 ? -4.456 4.346 4.350 1.00 94.50 89 PHE A N 1
ATOM 688 C CA . PHE A 1 89 ? -5.770 3.771 4.048 1.00 94.50 89 PHE A CA 1
ATOM 689 C C . PHE A 1 89 ? -5.994 2.411 4.707 1.00 94.50 89 PHE A C 1
ATOM 691 O O . PHE A 1 89 ? -7.123 2.112 5.091 1.00 94.50 89 PHE A O 1
ATOM 698 N N . SER A 1 90 ? -4.936 1.625 4.942 1.00 95.19 90 SER A N 1
ATOM 699 C CA . SER A 1 90 ? -5.071 0.344 5.650 1.00 95.19 90 SER A CA 1
ATOM 700 C C . SER A 1 90 ? -5.676 0.497 7.043 1.00 95.19 90 SER A C 1
ATOM 702 O O . SER A 1 90 ? -6.424 -0.378 7.476 1.00 95.19 90 SER A O 1
ATOM 704 N N . LEU A 1 91 ? -5.448 1.630 7.715 1.00 93.94 91 LEU A N 1
ATOM 705 C CA . LEU A 1 91 ? -6.003 1.926 9.040 1.00 93.94 91 LEU A CA 1
ATOM 706 C C . LEU A 1 91 ? -7.539 2.002 9.053 1.00 93.94 91 LEU A C 1
ATOM 708 O O . LEU A 1 91 ? -8.129 1.984 10.131 1.00 93.94 91 LEU A O 1
ATOM 712 N N . TRP A 1 92 ? -8.174 2.094 7.882 1.00 94.25 92 TRP A N 1
ATOM 713 C CA . TRP A 1 92 ? -9.619 2.241 7.687 1.00 94.25 92 TRP A CA 1
ATOM 714 C C . TRP A 1 92 ? -10.270 0.988 7.097 1.00 94.25 92 TRP A C 1
ATOM 716 O O . TRP A 1 92 ? -11.414 1.051 6.663 1.00 94.25 92 TRP A O 1
ATOM 726 N N . THR A 1 93 ? -9.555 -0.138 7.069 1.00 93.81 93 THR A N 1
ATOM 727 C CA . THR A 1 93 ? -10.004 -1.399 6.457 1.00 93.81 93 THR A CA 1
ATOM 728 C C . THR A 1 93 ? -9.825 -2.562 7.428 1.00 93.81 93 THR A C 1
ATOM 730 O O . THR A 1 93 ? -8.982 -2.504 8.322 1.00 93.81 93 THR A O 1
ATOM 733 N N . GLN A 1 94 ? -10.605 -3.629 7.255 1.00 94.81 94 GLN A N 1
ATOM 734 C CA . GLN A 1 94 ? -10.465 -4.851 8.049 1.00 94.81 94 GLN A CA 1
ATOM 735 C C . GLN A 1 94 ? -9.214 -5.638 7.651 1.00 94.81 94 GLN A C 1
ATOM 737 O O . GLN A 1 94 ? -8.512 -6.175 8.507 1.00 94.81 94 GLN A O 1
ATOM 742 N N . ARG A 1 95 ? -8.964 -5.741 6.343 1.00 96.44 95 ARG A N 1
ATOM 743 C CA . ARG A 1 95 ? -7.802 -6.405 5.749 1.00 96.44 95 ARG A CA 1
ATOM 744 C C . ARG A 1 95 ? -7.307 -5.585 4.576 1.00 96.44 95 ARG A C 1
ATOM 746 O O . ARG A 1 95 ? -8.110 -5.092 3.784 1.00 96.44 95 ARG A O 1
ATOM 753 N N . TYR A 1 96 ? -5.991 -5.491 4.453 1.00 97.44 96 TYR A N 1
ATOM 754 C CA . TYR A 1 96 ? -5.366 -4.709 3.402 1.00 97.44 96 TYR A CA 1
ATOM 755 C C . TYR A 1 96 ? -4.266 -5.514 2.723 1.00 97.44 96 TYR A C 1
ATOM 757 O O . TYR A 1 96 ? -3.327 -5.979 3.366 1.00 97.44 96 TYR A O 1
ATOM 765 N N . TYR A 1 97 ? -4.367 -5.651 1.413 1.00 97.81 97 TYR A N 1
ATOM 766 C CA . TYR A 1 97 ? -3.403 -6.336 0.571 1.00 97.81 97 TYR A CA 1
ATOM 767 C C . TYR A 1 97 ? -2.684 -5.304 -0.282 1.00 97.81 97 TYR A C 1
ATOM 769 O O . TYR A 1 97 ? -3.334 -4.460 -0.886 1.00 97.81 97 TYR A O 1
ATOM 777 N N . SER A 1 98 ? -1.357 -5.353 -0.354 1.00 97.38 98 SER A N 1
ATOM 778 C CA . SER A 1 98 ? -0.595 -4.446 -1.220 1.00 97.38 98 SER A CA 1
ATOM 779 C C . SER A 1 98 ? 0.483 -5.194 -1.993 1.00 97.38 98 SER A C 1
ATOM 781 O O . SER A 1 98 ? 1.124 -6.105 -1.458 1.00 97.38 98 SER A O 1
ATOM 783 N N . ILE A 1 99 ? 0.685 -4.812 -3.253 1.00 96.44 99 ILE A N 1
ATOM 784 C CA . ILE A 1 99 ? 1.694 -5.396 -4.142 1.00 96.44 99 ILE A CA 1
ATOM 785 C C . ILE A 1 99 ? 2.628 -4.305 -4.649 1.00 96.44 99 ILE A C 1
ATOM 787 O O . ILE A 1 99 ? 2.204 -3.348 -5.302 1.00 96.44 99 ILE A O 1
ATOM 791 N N . GLU A 1 100 ? 3.922 -4.498 -4.418 1.00 95.06 100 GLU A N 1
ATOM 792 C CA . GLU A 1 100 ? 4.982 -3.627 -4.914 1.00 95.06 100 GLU A CA 1
ATOM 793 C C . GLU A 1 100 ? 5.883 -4.368 -5.898 1.00 95.06 100 GLU A C 1
ATOM 795 O O . GLU A 1 100 ? 6.161 -5.548 -5.722 1.00 95.06 100 GLU A O 1
ATOM 800 N N . HIS A 1 101 ? 6.361 -3.664 -6.920 1.00 92.44 101 HIS A N 1
ATOM 801 C CA . HIS A 1 101 ? 7.287 -4.199 -7.915 1.00 92.44 101 HIS A CA 1
ATOM 802 C C . HIS A 1 101 ? 8.731 -3.747 -7.702 1.00 92.44 101 HIS A C 1
ATOM 804 O O . HIS A 1 101 ? 9.663 -4.435 -8.117 1.00 92.44 101 HIS A O 1
ATOM 810 N N . ASN A 1 102 ? 8.927 -2.578 -7.086 1.00 90.62 102 ASN A N 1
ATOM 811 C CA . ASN A 1 102 ? 10.234 -1.995 -6.840 1.00 90.62 102 ASN A CA 1
ATOM 812 C C . ASN A 1 102 ? 10.810 -2.511 -5.503 1.00 90.62 102 ASN A C 1
ATOM 814 O O . ASN A 1 102 ? 10.291 -2.142 -4.448 1.00 90.62 102 ASN A O 1
ATOM 818 N N . PRO A 1 103 ? 11.902 -3.304 -5.503 1.00 92.38 103 PRO A N 1
ATOM 819 C CA . PRO A 1 103 ? 12.444 -3.896 -4.275 1.00 92.38 103 PRO A CA 1
ATOM 820 C C . PRO A 1 103 ? 12.942 -2.872 -3.248 1.00 92.38 103 PRO A C 1
ATOM 822 O O . PRO A 1 103 ? 12.782 -3.069 -2.044 1.00 92.38 103 PRO A O 1
ATOM 825 N N . GLU A 1 104 ? 13.536 -1.768 -3.708 1.00 92.06 104 GLU A N 1
ATOM 826 C CA . GLU A 1 104 ? 14.055 -0.721 -2.821 1.00 92.06 104 GLU A CA 1
ATOM 827 C C . GLU A 1 104 ? 12.916 0.018 -2.118 1.00 92.06 104 GLU A C 1
ATOM 829 O O . GLU A 1 104 ? 12.982 0.293 -0.918 1.00 92.06 104 GLU A O 1
ATOM 834 N N . TRP A 1 105 ? 11.856 0.337 -2.859 1.00 92.44 105 TRP A N 1
ATOM 835 C CA . TRP A 1 105 ? 10.661 0.953 -2.301 1.00 92.44 105 TRP A CA 1
ATOM 836 C C . TRP A 1 105 ? 9.924 -0.011 -1.375 1.00 92.44 105 TRP A C 1
ATOM 838 O O . TRP A 1 105 ? 9.535 0.375 -0.273 1.00 92.44 105 TRP A O 1
ATOM 848 N N . TYR A 1 106 ? 9.849 -1.285 -1.761 1.00 95.56 106 TYR A N 1
ATOM 849 C CA . TYR A 1 106 ? 9.286 -2.334 -0.928 1.00 95.56 106 TYR A CA 1
ATOM 850 C C . TYR A 1 106 ? 9.967 -2.425 0.431 1.00 95.56 106 TYR A C 1
ATOM 852 O O . TYR A 1 106 ? 9.294 -2.424 1.462 1.00 95.56 106 TYR A O 1
ATOM 860 N N . ALA A 1 107 ? 11.301 -2.428 0.457 1.00 96.62 107 ALA A N 1
ATOM 861 C CA . ALA A 1 107 ? 12.057 -2.447 1.703 1.00 96.62 107 ALA A CA 1
ATOM 862 C C . ALA A 1 107 ? 11.737 -1.227 2.588 1.00 96.62 107 ALA A C 1
ATOM 864 O O . ALA A 1 107 ? 11.563 -1.372 3.801 1.00 96.62 107 ALA A O 1
ATOM 865 N N . LYS A 1 108 ? 11.585 -0.035 1.991 1.00 95.25 108 LYS A N 1
ATOM 866 C CA . LYS A 1 108 ? 11.226 1.197 2.715 1.00 95.25 108 LYS A CA 1
ATOM 867 C C . LYS A 1 108 ? 9.833 1.114 3.338 1.00 95.25 108 LYS A C 1
ATOM 869 O O . LYS A 1 108 ? 9.686 1.389 4.529 1.00 95.25 108 LYS A O 1
ATOM 874 N N . VAL A 1 109 ? 8.817 0.718 2.572 1.00 95.50 109 VAL A N 1
ATOM 875 C CA . VAL A 1 109 ? 7.439 0.591 3.079 1.00 95.50 109 VAL A CA 1
ATOM 876 C C . VAL A 1 109 ? 7.350 -0.535 4.111 1.00 95.50 109 VAL A C 1
ATOM 878 O O . VAL A 1 109 ? 6.789 -0.336 5.186 1.00 95.50 109 VAL A O 1
ATOM 881 N N . ARG A 1 110 ? 7.993 -1.684 3.861 1.00 97.31 110 ARG A N 1
ATOM 882 C CA . ARG A 1 110 ? 8.065 -2.811 4.805 1.00 97.31 110 ARG A CA 1
ATOM 883 C C . ARG A 1 110 ? 8.669 -2.384 6.141 1.00 97.31 110 ARG A C 1
ATOM 885 O O . ARG A 1 110 ? 8.140 -2.751 7.186 1.00 97.31 110 ARG A O 1
ATOM 892 N N . SER A 1 111 ? 9.723 -1.569 6.124 1.00 96.00 111 SER A N 1
ATOM 893 C CA . SER A 1 111 ? 10.309 -1.019 7.348 1.00 96.00 111 SER A CA 1
ATOM 894 C C . SER A 1 111 ? 9.320 -0.149 8.130 1.00 96.00 111 SER A C 1
ATOM 896 O O . SER A 1 111 ? 9.301 -0.227 9.357 1.00 96.00 111 SER A O 1
ATOM 898 N N . LYS A 1 112 ? 8.486 0.656 7.455 1.00 93.69 112 LYS A N 1
ATOM 899 C CA . LYS A 1 112 ? 7.448 1.470 8.115 1.00 93.69 112 LYS A CA 1
ATOM 900 C C . LYS A 1 112 ? 6.360 0.607 8.754 1.00 93.69 112 LYS A C 1
ATOM 902 O O . LYS A 1 112 ? 5.990 0.860 9.897 1.00 93.69 112 LYS A O 1
ATOM 907 N N . LEU A 1 113 ? 5.895 -0.431 8.053 1.00 94.81 113 LEU A N 1
ATOM 908 C CA . LEU A 1 113 ? 4.911 -1.376 8.597 1.00 94.81 113 LEU A CA 1
ATOM 909 C C . LEU A 1 113 ? 5.472 -2.098 9.834 1.00 94.81 113 LEU A C 1
ATOM 911 O O . LEU A 1 113 ? 4.820 -2.158 10.875 1.00 94.81 113 LEU A O 1
ATOM 915 N N . ASN A 1 114 ? 6.726 -2.553 9.763 1.00 94.69 114 ASN A N 1
ATOM 916 C CA . ASN A 1 114 ? 7.394 -3.242 10.869 1.00 94.69 114 ASN A CA 1
ATOM 917 C C . ASN A 1 114 ? 7.666 -2.330 12.077 1.00 94.69 114 ASN A C 1
ATOM 919 O O . ASN A 1 114 ? 7.647 -2.792 13.216 1.00 94.69 114 ASN A O 1
ATOM 923 N N . ALA A 1 115 ? 7.881 -1.030 11.865 1.00 92.62 115 ALA A N 1
ATOM 924 C CA . ALA A 1 115 ? 8.056 -0.073 12.957 1.00 92.62 115 ALA A CA 1
ATOM 925 C C . ALA A 1 115 ? 6.776 0.126 13.797 1.00 92.62 115 ALA A C 1
ATOM 927 O O . ALA A 1 115 ? 6.820 0.734 14.866 1.00 92.62 115 ALA A O 1
ATOM 928 N N . SER A 1 116 ? 5.617 -0.347 13.330 1.00 90.31 116 SER A N 1
ATOM 929 C CA . SER A 1 116 ? 4.334 -0.247 14.034 1.00 90.31 116 SER A CA 1
ATOM 930 C C . SER A 1 116 ? 3.457 -1.478 13.788 1.00 90.31 116 SER A C 1
ATOM 932 O O . SER A 1 116 ? 2.288 -1.350 13.434 1.00 90.31 116 SER A O 1
ATOM 934 N N . LEU A 1 117 ? 4.016 -2.675 14.010 1.00 87.25 117 LEU A N 1
ATOM 935 C CA . LEU A 1 117 ? 3.348 -3.959 13.734 1.00 87.25 117 LEU A CA 1
ATOM 936 C C . LEU A 1 117 ? 1.934 -4.072 14.315 1.00 87.25 117 LEU A C 1
ATOM 938 O O . LEU A 1 117 ? 1.050 -4.592 13.645 1.00 87.25 117 LEU A O 1
ATOM 942 N N . SER A 1 118 ? 1.685 -3.556 15.523 1.00 88.94 118 SER A N 1
ATOM 943 C CA . SER A 1 118 ? 0.349 -3.606 16.133 1.00 88.94 118 SER A CA 1
ATOM 944 C C . SER A 1 118 ? -0.714 -2.842 15.337 1.00 88.94 118 SER A C 1
ATOM 946 O O . SER A 1 118 ? -1.883 -3.214 15.378 1.00 88.94 118 SER A O 1
ATOM 948 N N . SER A 1 119 ? -0.320 -1.802 14.597 1.00 91.38 119 SER A N 1
ATOM 949 C CA . SER A 1 119 ? -1.211 -1.035 13.721 1.00 91.38 119 SER A CA 1
ATOM 950 C C . SER A 1 119 ? -1.391 -1.669 12.342 1.00 91.38 119 SER A C 1
ATOM 952 O O . SER A 1 119 ? -2.309 -1.274 11.636 1.00 91.38 119 SER A O 1
ATOM 954 N N . PHE A 1 120 ? -0.520 -2.602 11.943 1.00 95.06 120 PHE A N 1
ATOM 955 C CA . PHE A 1 120 ? -0.445 -3.123 10.572 1.00 95.06 120 PHE A CA 1
ATOM 956 C C . PHE A 1 120 ? -0.474 -4.652 10.483 1.00 95.06 120 PHE A C 1
ATOM 958 O O . PHE A 1 120 ? -0.168 -5.217 9.437 1.00 95.06 120 PHE A O 1
ATOM 965 N N . GLN A 1 121 ? -0.862 -5.343 11.555 1.00 94.38 121 GLN A N 1
ATOM 966 C CA . GLN A 1 121 ? -0.970 -6.807 11.578 1.00 94.38 121 GLN A CA 1
ATOM 967 C C . GLN A 1 121 ? -1.982 -7.367 10.561 1.00 94.38 121 GLN A C 1
ATOM 969 O O . GLN A 1 121 ? -1.922 -8.542 10.216 1.00 94.38 121 GLN A O 1
ATOM 974 N N . HIS A 1 122 ? -2.920 -6.539 10.095 1.00 95.31 122 HIS A N 1
ATOM 975 C CA . HIS A 1 122 ? -3.923 -6.870 9.080 1.00 95.31 122 HIS A CA 1
ATOM 976 C C . HIS A 1 122 ? -3.487 -6.512 7.651 1.00 95.31 122 HIS A C 1
ATOM 978 O O . HIS A 1 122 ? -4.292 -6.620 6.723 1.00 95.31 122 HIS A O 1
ATOM 984 N N . VAL A 1 123 ? -2.240 -6.060 7.478 1.00 97.31 123 VAL A N 1
ATOM 985 C CA . VAL A 1 123 ? -1.664 -5.709 6.180 1.00 97.31 123 VAL A CA 1
ATOM 986 C C . VAL A 1 123 ? -0.807 -6.861 5.662 1.00 97.31 123 VAL A C 1
ATOM 988 O O . VAL A 1 123 ? 0.264 -7.146 6.199 1.00 97.31 123 VAL A O 1
ATOM 991 N N . THR A 1 124 ? -1.234 -7.479 4.564 1.00 97.75 124 THR A N 1
ATOM 992 C CA . THR A 1 124 ? -0.439 -8.468 3.829 1.00 97.75 124 THR A CA 1
ATOM 993 C C . THR A 1 124 ? 0.261 -7.772 2.666 1.00 97.75 124 THR A C 1
ATOM 995 O O . THR A 1 124 ? -0.379 -7.232 1.765 1.00 97.75 124 THR A O 1
ATOM 998 N N . TYR A 1 125 ? 1.596 -7.764 2.679 1.00 97.94 125 TYR A N 1
ATOM 999 C CA . TYR A 1 125 ? 2.386 -6.958 1.748 1.00 97.94 125 TYR A CA 1
ATOM 1000 C C . TYR A 1 125 ? 3.387 -7.803 0.940 1.00 97.94 125 TYR A C 1
ATOM 1002 O O . TYR A 1 125 ? 4.335 -8.369 1.504 1.00 97.94 125 TYR A O 1
ATOM 1010 N N . HIS A 1 126 ? 3.202 -7.854 -0.383 1.00 97.69 126 HIS A N 1
ATOM 1011 C CA . HIS A 1 126 ? 3.924 -8.724 -1.323 1.00 97.69 126 HIS A CA 1
ATOM 1012 C C . HIS A 1 126 ? 4.860 -7.947 -2.258 1.00 97.69 126 HIS A C 1
ATOM 1014 O O . HIS A 1 126 ? 4.530 -6.850 -2.711 1.00 97.69 126 HIS A O 1
ATOM 1020 N N . LEU A 1 127 ? 6.023 -8.535 -2.553 1.00 96.69 127 LEU A N 1
ATOM 1021 C CA . LEU A 1 127 ? 6.954 -8.048 -3.573 1.00 96.69 127 LEU A CA 1
ATOM 1022 C C . LEU A 1 127 ? 6.825 -8.936 -4.808 1.00 96.69 127 LEU A C 1
ATOM 1024 O O . LEU A 1 127 ? 7.156 -10.117 -4.750 1.00 96.69 127 LEU A O 1
ATOM 1028 N N . GLU A 1 128 ? 6.426 -8.353 -5.931 1.00 94.88 128 GLU A N 1
ATOM 1029 C CA . GLU A 1 128 ? 6.452 -9.013 -7.232 1.00 94.88 128 GLU A CA 1
ATOM 1030 C C . GLU A 1 128 ? 7.404 -8.266 -8.161 1.00 94.88 128 GLU A C 1
ATOM 1032 O O . GLU A 1 128 ? 7.038 -7.278 -8.800 1.00 94.88 128 GLU A O 1
ATOM 1037 N N . THR A 1 129 ? 8.644 -8.738 -8.240 1.00 91.19 129 THR A N 1
ATOM 1038 C CA . THR A 1 129 ? 9.637 -8.111 -9.106 1.00 91.19 129 THR A CA 1
ATOM 1039 C C . THR A 1 129 ? 9.242 -8.234 -10.576 1.00 91.19 129 THR A C 1
ATOM 1041 O O . THR A 1 129 ? 8.654 -9.216 -11.028 1.00 91.19 129 THR A O 1
ATOM 1044 N N . VAL A 1 130 ? 9.585 -7.202 -11.340 1.00 86.69 130 VAL A N 1
ATOM 1045 C CA . VAL A 1 130 ? 9.384 -7.158 -12.790 1.00 86.69 130 VAL A CA 1
ATOM 1046 C C . VAL A 1 130 ? 10.728 -6.980 -13.475 1.00 86.69 130 VAL A C 1
ATOM 1048 O O . VAL A 1 130 ? 11.660 -6.410 -12.900 1.00 86.69 130 VAL A O 1
ATOM 1051 N N . VAL A 1 131 ? 10.832 -7.445 -14.718 1.00 79.81 131 VAL A N 1
ATOM 1052 C CA . VAL A 1 131 ? 12.053 -7.288 -15.515 1.00 79.81 131 VAL A CA 1
ATOM 1053 C C . VAL A 1 131 ? 12.390 -5.804 -15.616 1.00 79.81 131 VAL A C 1
ATOM 1055 O O . VAL A 1 131 ? 11.562 -5.016 -16.060 1.00 79.81 131 VAL A O 1
ATOM 1058 N N . SER A 1 132 ? 13.594 -5.411 -15.201 1.00 68.44 132 SER A N 1
ATOM 1059 C CA . SER A 1 132 ? 14.039 -4.017 -15.262 1.00 68.44 132 SER A CA 1
ATOM 1060 C C . SER A 1 132 ? 13.945 -3.456 -16.684 1.00 68.44 132 SER A C 1
ATOM 1062 O O . SER A 1 132 ? 14.440 -4.060 -17.635 1.00 68.44 132 SER A O 1
ATOM 1064 N N . GLY A 1 133 ? 13.344 -2.272 -16.827 1.00 65.06 133 GLY A N 1
ATOM 1065 C CA . GLY A 1 133 ? 13.395 -1.501 -18.069 1.00 65.06 133 GLY A CA 1
ATOM 1066 C C . GLY A 1 133 ? 14.822 -1.046 -18.409 1.00 65.06 133 GLY A C 1
ATOM 1067 O O . GLY A 1 133 ? 15.731 -1.103 -17.574 1.00 65.06 133 GLY A O 1
ATOM 1068 N N . PHE A 1 134 ? 15.035 -0.561 -19.636 1.00 53.06 134 PHE A N 1
ATOM 1069 C CA . PHE A 1 134 ? 16.331 -0.025 -20.063 1.00 53.06 134 PHE A CA 1
ATOM 1070 C C . PHE A 1 134 ? 16.731 1.156 -19.153 1.00 53.06 134 PHE A C 1
ATOM 1072 O O . PHE A 1 134 ? 16.063 2.186 -19.160 1.00 53.06 134 PHE A O 1
ATOM 1079 N N . ARG A 1 135 ? 17.821 0.997 -18.376 1.00 52.00 135 ARG A N 1
ATOM 1080 C CA . ARG A 1 135 ? 18.334 1.906 -17.309 1.00 52.00 135 ARG A CA 1
ATOM 1081 C C . ARG A 1 135 ? 17.659 1.816 -15.928 1.00 52.00 135 ARG A C 1
ATOM 1083 O O . ARG A 1 135 ? 17.882 2.690 -15.085 1.00 52.00 135 ARG A O 1
ATOM 1090 N N . GLY A 1 136 ? 16.914 0.741 -15.672 1.00 56.81 136 GLY A N 1
ATOM 1091 C CA . GLY A 1 136 ? 16.128 0.563 -14.452 1.00 56.81 136 GLY A CA 1
ATOM 1092 C C . GLY A 1 136 ? 14.852 1.404 -14.477 1.00 56.81 136 GLY A C 1
ATOM 1093 O O . GLY A 1 136 ? 14.699 2.313 -15.292 1.00 56.81 136 GLY A O 1
ATOM 1094 N N . TRP A 1 137 ? 13.913 1.117 -13.578 1.00 58.75 137 TRP A N 1
ATOM 1095 C CA . TRP A 1 137 ? 12.672 1.887 -13.445 1.00 58.75 137 TRP A CA 1
ATOM 1096 C C . TRP A 1 137 ? 12.928 3.226 -12.734 1.00 58.75 137 TRP A C 1
ATOM 1098 O O . TRP A 1 137 ? 12.404 3.487 -11.653 1.00 58.75 137 TRP A O 1
ATOM 1108 N N . LYS A 1 138 ? 13.784 4.076 -13.316 1.00 52.66 138 LYS A N 1
ATOM 1109 C CA . LYS A 1 138 ? 14.081 5.414 -12.797 1.00 52.66 138 LYS A CA 1
ATOM 1110 C C . LYS A 1 138 ? 12.878 6.330 -13.028 1.00 52.66 138 LYS A C 1
ATOM 1112 O O . LYS A 1 138 ? 12.651 6.793 -14.141 1.00 52.66 138 LYS A O 1
ATOM 1117 N N . GLY A 1 139 ? 12.127 6.588 -11.958 1.00 53.62 139 GLY A N 1
ATOM 1118 C CA . GLY A 1 139 ? 10.989 7.514 -11.942 1.00 53.62 139 GLY A CA 1
ATOM 1119 C C . GLY A 1 139 ? 9.712 6.944 -12.565 1.00 53.62 139 GLY A C 1
ATOM 1120 O O . GLY A 1 139 ? 9.770 6.103 -13.459 1.00 53.62 139 GLY A O 1
ATOM 1121 N N . ALA A 1 140 ? 8.550 7.418 -12.098 1.00 54.91 140 ALA A N 1
ATOM 1122 C CA . ALA A 1 140 ? 7.202 6.885 -12.359 1.00 54.91 140 ALA A CA 1
ATOM 1123 C C . ALA A 1 140 ? 6.733 6.870 -13.835 1.00 54.91 140 ALA A C 1
ATOM 1125 O O . ALA A 1 140 ? 5.661 6.339 -14.119 1.00 54.91 140 ALA A O 1
ATOM 1126 N N . LEU A 1 141 ? 7.534 7.387 -14.776 1.00 57.03 141 LEU A N 1
ATOM 1127 C CA . LEU A 1 141 ? 7.157 7.585 -16.184 1.00 57.03 141 LEU A CA 1
ATOM 1128 C C . LEU A 1 141 ? 8.017 6.813 -17.196 1.00 57.03 141 LEU A C 1
ATOM 1130 O O . LEU A 1 141 ? 7.815 6.953 -18.398 1.00 57.03 141 LEU A O 1
ATOM 1134 N N . ALA A 1 142 ? 8.964 5.983 -16.744 1.00 64.75 142 ALA A N 1
ATOM 1135 C CA . ALA A 1 142 ? 9.731 5.140 -17.663 1.00 64.75 142 ALA A CA 1
ATOM 1136 C C . ALA A 1 142 ? 8.784 4.225 -18.478 1.00 64.75 142 ALA A C 1
ATOM 1138 O O . ALA A 1 142 ? 7.939 3.566 -17.857 1.00 64.75 142 ALA A O 1
ATOM 1139 N N . PRO A 1 143 ? 8.899 4.186 -19.821 1.00 68.06 143 PRO A N 1
ATOM 1140 C CA . PRO A 1 143 ? 8.035 3.373 -20.667 1.00 68.06 143 PRO A CA 1
ATOM 1141 C C . PRO A 1 143 ? 8.239 1.886 -20.374 1.00 68.06 143 PRO A C 1
ATOM 1143 O O . PRO A 1 143 ? 9.363 1.425 -20.173 1.00 68.06 143 PRO A O 1
ATOM 1146 N N . ALA A 1 144 ? 7.137 1.144 -20.356 1.00 72.44 144 ALA A N 1
ATOM 1147 C CA . ALA A 1 144 ? 7.099 -0.284 -20.083 1.00 72.44 144 ALA A CA 1
ATOM 1148 C C . ALA A 1 144 ? 6.101 -0.975 -21.010 1.00 72.44 144 ALA A C 1
ATOM 1150 O O . ALA A 1 144 ? 5.147 -0.358 -21.484 1.00 72.44 144 ALA A O 1
ATOM 1151 N N . THR A 1 145 ? 6.287 -2.272 -21.214 1.00 76.50 145 THR A N 1
ATOM 1152 C CA . THR A 1 145 ? 5.325 -3.132 -21.906 1.00 76.50 145 THR A CA 1
ATOM 1153 C C . THR A 1 145 ? 4.474 -3.903 -20.903 1.00 76.50 145 THR A C 1
ATOM 1155 O O . THR A 1 145 ? 4.909 -4.189 -19.785 1.00 76.50 145 THR A O 1
ATOM 1158 N N . PHE A 1 146 ? 3.269 -4.300 -21.316 1.00 78.88 146 PHE A N 1
ATOM 1159 C CA . PHE A 1 146 ? 2.434 -5.199 -20.517 1.00 78.88 146 PHE A CA 1
ATOM 1160 C C . PHE A 1 146 ? 3.156 -6.514 -20.198 1.00 78.88 146 PHE A C 1
ATOM 1162 O O . PHE A 1 146 ? 3.109 -6.966 -19.062 1.00 78.88 146 PHE A O 1
ATOM 1169 N N . ALA A 1 147 ? 3.892 -7.083 -21.160 1.00 82.31 147 ALA A N 1
ATOM 1170 C CA . ALA A 1 147 ? 4.648 -8.320 -20.967 1.00 82.31 147 ALA A CA 1
ATOM 1171 C C . ALA A 1 147 ? 5.642 -8.231 -19.795 1.00 82.31 147 ALA A C 1
ATOM 1173 O O . ALA A 1 147 ? 5.754 -9.172 -19.014 1.00 82.31 147 ALA A O 1
ATOM 1174 N N . GLN A 1 148 ? 6.306 -7.083 -19.615 1.00 83.19 148 GLN A N 1
ATOM 1175 C CA . GLN A 1 148 ? 7.217 -6.863 -18.484 1.00 83.19 148 GLN A CA 1
ATOM 1176 C C . GLN A 1 148 ? 6.495 -6.838 -17.133 1.00 83.19 148 GLN A C 1
ATOM 1178 O O . GLN A 1 148 ? 7.070 -7.259 -16.134 1.00 83.19 148 GLN A O 1
ATOM 1183 N N . PHE A 1 149 ? 5.251 -6.359 -17.101 1.00 86.94 149 PHE A N 1
ATOM 1184 C CA . PHE A 1 149 ? 4.442 -6.226 -15.888 1.00 86.94 149 PHE A CA 1
ATOM 1185 C C . PHE A 1 149 ? 3.396 -7.334 -15.725 1.00 86.94 149 PHE A C 1
ATOM 1187 O O . PHE A 1 149 ? 2.623 -7.296 -14.774 1.00 86.94 149 PHE A O 1
ATOM 1194 N N . HIS A 1 150 ? 3.364 -8.336 -16.605 1.00 87.12 150 HIS A N 1
ATOM 1195 C CA . HIS A 1 150 ? 2.328 -9.368 -16.599 1.00 87.12 150 HIS A CA 1
ATOM 1196 C C . HIS A 1 150 ? 2.270 -10.115 -15.258 1.00 87.12 150 HIS A C 1
ATOM 1198 O O . HIS A 1 150 ? 1.191 -10.288 -14.690 1.00 87.12 150 HIS A O 1
ATOM 1204 N N . SER A 1 151 ? 3.431 -10.499 -14.713 1.00 89.44 151 SER A N 1
ATOM 1205 C CA . SER A 1 151 ? 3.523 -11.179 -13.415 1.00 89.44 151 SER A CA 1
ATOM 1206 C C . SER A 1 151 ? 2.995 -10.318 -12.266 1.00 89.44 151 SER A C 1
ATOM 1208 O O . SER A 1 151 ? 2.269 -10.840 -11.424 1.00 89.44 151 SER A O 1
ATOM 1210 N N . TYR A 1 152 ? 3.290 -9.013 -12.285 1.00 90.06 152 TYR A N 1
ATOM 1211 C CA . TYR A 1 152 ? 2.812 -8.001 -11.336 1.00 90.06 152 TYR A CA 1
ATOM 1212 C C . TYR A 1 152 ? 1.306 -7.764 -11.431 1.00 90.06 152 TYR A C 1
ATOM 1214 O O . TYR A 1 152 ? 0.614 -7.749 -10.413 1.00 90.06 152 TYR A O 1
ATOM 1222 N N . VAL A 1 153 ? 0.772 -7.662 -12.649 1.00 88.12 153 VAL A N 1
ATOM 1223 C CA . VAL A 1 153 ? -0.670 -7.510 -12.868 1.00 88.12 153 VAL A CA 1
ATOM 1224 C C . VAL A 1 153 ? -1.432 -8.717 -12.323 1.00 88.12 153 VAL A C 1
ATOM 1226 O O . VAL A 1 153 ? -2.454 -8.564 -11.662 1.00 88.12 153 VAL A O 1
ATOM 1229 N N . LYS A 1 154 ? -0.889 -9.920 -12.529 1.00 88.94 154 LYS A N 1
ATOM 1230 C CA . LYS A 1 154 ? -1.473 -11.193 -12.085 1.00 88.94 154 LYS A CA 1
ATOM 1231 C C . LYS A 1 154 ? -1.061 -11.626 -10.678 1.00 88.94 154 LYS A C 1
ATOM 1233 O O . LYS A 1 154 ? -1.473 -12.695 -10.232 1.00 88.94 154 LYS A O 1
ATOM 1238 N N . ALA A 1 155 ? -0.250 -10.835 -9.983 1.00 91.69 155 ALA A N 1
ATOM 1239 C CA . ALA A 1 155 ? 0.314 -11.212 -8.695 1.00 91.69 155 ALA A CA 1
ATOM 1240 C C . ALA A 1 155 ? -0.729 -11.539 -7.613 1.00 91.69 155 ALA A C 1
ATOM 1242 O O . ALA A 1 155 ? -0.501 -12.534 -6.926 1.00 91.69 155 ALA A O 1
ATOM 1243 N N . PRO A 1 156 ? -1.868 -10.823 -7.460 1.00 90.94 156 PRO A N 1
ATOM 1244 C CA . PRO A 1 156 ? -2.765 -11.086 -6.335 1.00 90.94 156 PRO A CA 1
ATOM 1245 C C . PRO A 1 156 ? -3.305 -12.514 -6.318 1.00 90.94 156 PRO A C 1
ATOM 1247 O O . PRO A 1 156 ? -3.303 -13.138 -5.267 1.00 90.94 156 PRO A O 1
ATOM 1250 N N . GLY A 1 157 ? -3.674 -13.070 -7.479 1.00 88.31 157 GLY A N 1
ATOM 1251 C CA . GLY A 1 157 ? -4.213 -14.433 -7.557 1.00 88.31 157 GLY A CA 1
ATOM 1252 C C . GLY A 1 157 ? -3.223 -15.521 -7.123 1.00 88.31 157 GLY A C 1
ATOM 1253 O O . GLY A 1 157 ? -3.635 -16.609 -6.741 1.00 88.31 157 GLY A O 1
ATOM 1254 N N . ARG A 1 158 ? -1.913 -15.237 -7.156 1.00 90.25 158 ARG A N 1
ATOM 1255 C CA . ARG A 1 158 ? -0.869 -16.149 -6.657 1.00 90.25 158 ARG A CA 1
ATOM 1256 C C . ARG A 1 158 ? -0.427 -15.811 -5.238 1.00 90.25 158 ARG A C 1
ATOM 1258 O O . ARG A 1 158 ? -0.144 -16.714 -4.462 1.00 90.25 158 ARG A O 1
ATOM 1265 N N . ALA A 1 159 ? -0.292 -14.522 -4.940 1.00 91.62 159 ALA A N 1
ATOM 1266 C CA . ALA A 1 159 ? 0.257 -14.029 -3.685 1.00 91.62 159 ALA A CA 1
ATOM 1267 C C . ALA A 1 159 ? -0.752 -14.100 -2.536 1.00 91.62 159 ALA A C 1
ATOM 1269 O O . ALA A 1 159 ? -0.343 -14.250 -1.389 1.00 91.62 159 ALA A O 1
ATOM 1270 N N . PHE A 1 160 ? -2.045 -13.994 -2.850 1.00 93.75 160 PHE A N 1
ATOM 1271 C CA . PHE A 1 160 ? -3.133 -13.915 -1.880 1.00 93.75 160 PHE A CA 1
ATOM 1272 C C . PHE A 1 160 ? -4.258 -14.907 -2.235 1.00 93.75 160 PHE A C 1
ATOM 1274 O O . PHE A 1 160 ? -5.386 -14.497 -2.523 1.00 93.75 160 PHE A O 1
ATOM 1281 N N . PRO A 1 161 ? -3.968 -16.223 -2.269 1.00 89.50 161 PRO A N 1
ATOM 1282 C CA . PRO A 1 161 ? -4.950 -17.242 -2.647 1.00 89.50 161 PRO A CA 1
ATOM 1283 C C . PRO A 1 161 ? -6.151 -17.314 -1.690 1.00 89.50 161 PRO A C 1
ATOM 1285 O O . PRO A 1 161 ? -7.166 -17.921 -2.017 1.00 89.50 161 PRO A O 1
ATOM 1288 N N . GLU A 1 162 ? -6.050 -16.716 -0.503 1.00 87.88 162 GLU A N 1
ATOM 1289 C C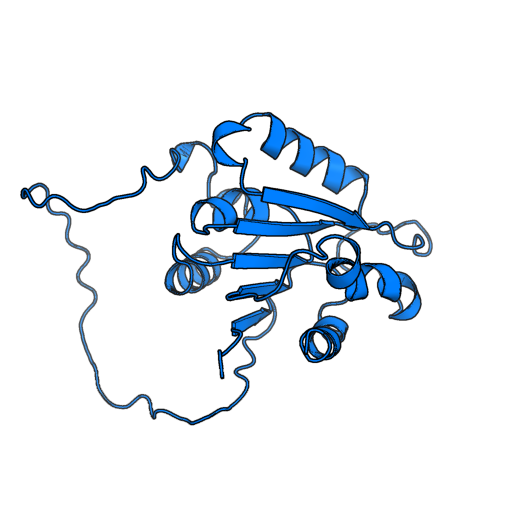A . GLU A 1 162 ? -7.130 -16.622 0.475 1.00 87.88 162 GLU A CA 1
ATOM 1290 C C . GLU A 1 162 ? -8.140 -15.501 0.188 1.00 87.88 162 GLU A C 1
ATOM 1292 O O . GLU A 1 162 ? -9.161 -15.412 0.877 1.00 87.88 162 GLU A O 1
ATOM 1297 N N . ILE A 1 163 ? -7.868 -14.621 -0.783 1.00 86.69 163 ILE A N 1
ATOM 1298 C CA . ILE A 1 163 ? -8.819 -13.586 -1.189 1.00 86.69 163 ILE A CA 1
ATOM 1299 C C . ILE A 1 163 ? -9.968 -14.256 -1.938 1.00 86.69 163 ILE A C 1
ATOM 1301 O O . ILE A 1 163 ? -9.837 -14.653 -3.091 1.00 86.69 163 ILE A O 1
ATOM 1305 N N . VAL A 1 164 ? -11.116 -14.339 -1.270 1.00 84.19 164 VAL A N 1
ATOM 1306 C CA . VAL A 1 164 ? -12.377 -14.803 -1.870 1.00 84.19 164 VAL A CA 1
ATOM 1307 C C . VAL A 1 164 ? -13.197 -13.629 -2.410 1.00 84.19 164 VAL A C 1
ATOM 1309 O O . VAL A 1 164 ? -13.947 -13.781 -3.367 1.00 84.19 164 VAL A O 1
ATOM 1312 N N . PHE A 1 165 ? -13.072 -12.450 -1.793 1.00 86.81 165 PHE A N 1
ATOM 1313 C CA . PHE A 1 165 ? -13.819 -11.252 -2.167 1.00 86.81 165 PHE A CA 1
ATOM 1314 C C . PHE A 1 165 ? -13.034 -9.976 -1.823 1.00 86.81 165 PHE A C 1
ATOM 1316 O O . PHE A 1 165 ? -12.319 -9.936 -0.819 1.00 86.81 165 PHE A O 1
ATOM 1323 N N . LEU A 1 166 ? -13.186 -8.940 -2.653 1.00 89.00 166 LEU A N 1
ATOM 1324 C CA . LEU A 1 166 ? -12.611 -7.607 -2.462 1.00 89.00 166 LEU A CA 1
ATOM 1325 C C . LEU A 1 166 ? -13.724 -6.563 -2.478 1.00 89.00 166 LEU A C 1
ATOM 1327 O O . LEU A 1 166 ? -14.480 -6.483 -3.441 1.00 89.00 166 LEU A O 1
ATOM 1331 N N . ASP A 1 167 ? -13.777 -5.708 -1.462 1.00 89.75 167 ASP A N 1
ATOM 1332 C CA . ASP A 1 167 ? -14.700 -4.573 -1.448 1.00 89.75 167 ASP A CA 1
ATOM 1333 C C . ASP A 1 167 ? -14.148 -3.401 -2.264 1.00 89.75 167 ASP A C 1
ATOM 1335 O O . ASP A 1 167 ? -14.897 -2.669 -2.918 1.00 89.75 167 ASP A O 1
ATOM 1339 N N . ARG A 1 168 ? -12.830 -3.179 -2.179 1.00 90.62 168 ARG A N 1
ATOM 1340 C CA . ARG A 1 168 ? -12.156 -1.999 -2.730 1.00 90.62 168 ARG A CA 1
ATOM 1341 C C . ARG A 1 168 ? -10.852 -2.372 -3.410 1.00 90.62 168 ARG A C 1
ATOM 1343 O O . ARG A 1 168 ? -10.077 -3.184 -2.904 1.00 90.62 168 ARG A O 1
ATOM 1350 N N . VAL A 1 169 ? -10.585 -1.708 -4.529 1.00 91.81 169 VAL A N 1
ATOM 1351 C CA . VAL A 1 169 ? -9.313 -1.810 -5.241 1.00 91.81 169 VAL A CA 1
ATOM 1352 C C . VAL A 1 169 ? -8.734 -0.418 -5.457 1.00 91.81 169 VAL A C 1
ATOM 1354 O O . VAL A 1 169 ? -9.398 0.443 -6.035 1.00 91.81 169 VAL A O 1
ATOM 1357 N N . LEU A 1 170 ? -7.488 -0.217 -5.033 1.00 91.44 170 LEU A N 1
ATOM 1358 C CA . LEU A 1 170 ? -6.692 0.967 -5.332 1.00 91.44 170 LEU A CA 1
ATOM 1359 C C . LEU A 1 170 ? -5.617 0.635 -6.366 1.00 91.44 170 LEU A C 1
ATOM 1361 O O . LEU A 1 170 ? -4.747 -0.208 -6.146 1.00 91.44 170 LEU A O 1
ATOM 1365 N N . VAL A 1 171 ? -5.662 1.331 -7.497 1.00 90.44 171 VAL A N 1
ATOM 1366 C CA . VAL A 1 171 ? -4.654 1.211 -8.551 1.00 90.44 171 VAL A CA 1
ATOM 1367 C C . VAL A 1 171 ? -3.756 2.446 -8.519 1.00 90.44 171 VAL A C 1
ATOM 1369 O O . VAL A 1 171 ? -4.028 3.442 -9.192 1.00 90.44 171 VAL A O 1
ATOM 1372 N N . ASP A 1 172 ? -2.672 2.372 -7.747 1.00 86.38 172 ASP A N 1
ATOM 1373 C CA . ASP A 1 172 ? -1.688 3.454 -7.590 1.00 86.38 172 ASP A CA 1
ATOM 1374 C C . ASP A 1 172 ? -0.263 3.058 -8.046 1.00 86.38 172 ASP A C 1
ATOM 1376 O O . ASP A 1 172 ? 0.724 3.767 -7.866 1.00 86.38 172 ASP A O 1
ATOM 1380 N N . GLY A 1 173 ? -0.142 1.925 -8.734 1.00 83.88 173 GLY A N 1
ATOM 1381 C CA . GLY A 1 173 ? 1.119 1.372 -9.212 1.00 83.88 173 GLY A CA 1
ATOM 1382 C C . GLY A 1 173 ? 1.443 1.725 -10.663 1.00 83.88 173 GLY A C 1
ATOM 1383 O O . GLY A 1 173 ? 0.953 2.694 -11.254 1.00 83.88 173 GLY A O 1
ATOM 1384 N N . ARG A 1 174 ? 2.297 0.894 -11.264 1.00 81.94 174 ARG A N 1
ATOM 1385 C CA . ARG A 1 174 ? 2.585 0.886 -12.709 1.00 81.94 174 ARG A CA 1
ATOM 1386 C C . ARG A 1 174 ? 1.561 0.056 -13.470 1.00 81.94 174 ARG A C 1
ATOM 1388 O O . ARG A 1 174 ? 0.835 -0.702 -12.862 1.00 81.94 174 ARG A O 1
ATOM 1395 N N . ALA A 1 175 ? 1.542 0.159 -14.800 1.00 77.38 175 ALA A N 1
ATOM 1396 C CA . ALA A 1 175 ? 0.621 -0.599 -15.658 1.00 77.38 175 ALA A CA 1
ATOM 1397 C C . ALA A 1 175 ? -0.878 -0.332 -15.376 1.00 77.38 175 ALA A C 1
ATOM 1399 O O . ALA A 1 175 ? -1.714 -1.205 -15.591 1.00 77.38 175 ALA A O 1
ATOM 1400 N N . ARG A 1 176 ? -1.223 0.905 -14.970 1.00 77.12 176 ARG A N 1
ATOM 1401 C CA . ARG A 1 176 ? -2.580 1.343 -14.571 1.00 77.12 176 ARG A CA 1
ATOM 1402 C C . ARG A 1 176 ? -3.690 0.917 -15.544 1.00 77.12 176 ARG A C 1
ATOM 1404 O O . ARG A 1 176 ? -4.720 0.418 -15.116 1.00 77.12 176 ARG A O 1
ATOM 1411 N N . VAL A 1 177 ? -3.442 1.039 -16.851 1.00 70.69 177 VAL A N 1
ATOM 1412 C CA . VAL A 1 177 ? -4.405 0.681 -17.912 1.00 70.69 177 VAL A CA 1
ATOM 1413 C C . VAL A 1 177 ? -4.669 -0.828 -17.986 1.00 70.69 177 VAL A C 1
ATOM 1415 O O . VAL A 1 177 ? -5.783 -1.248 -18.280 1.00 70.69 177 VAL A O 1
ATOM 1418 N N . ALA A 1 178 ? -3.665 -1.658 -17.701 1.00 62.66 178 ALA A N 1
ATOM 1419 C CA . ALA A 1 178 ? -3.784 -3.108 -17.817 1.00 62.66 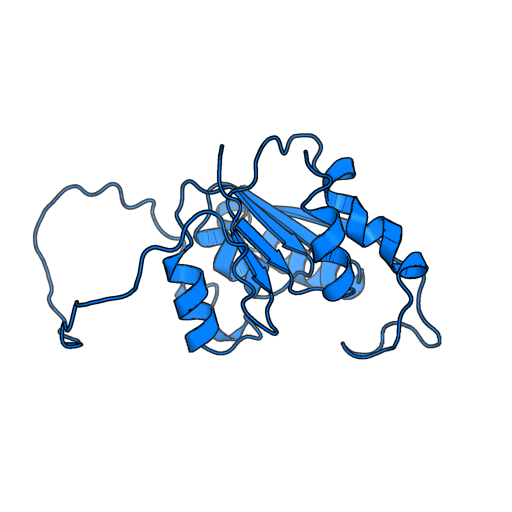178 ALA A CA 1
ATOM 1420 C C . ALA A 1 178 ? -4.595 -3.741 -16.673 1.00 62.66 178 ALA A C 1
ATOM 1422 O O . ALA A 1 178 ? -5.114 -4.844 -16.832 1.00 62.66 178 ALA A O 1
ATOM 1423 N N . PHE A 1 179 ? -4.739 -3.057 -15.534 1.00 62.16 179 PHE A N 1
ATOM 1424 C CA . PHE A 1 179 ? -5.488 -3.583 -14.389 1.00 62.16 179 PHE A CA 1
ATOM 1425 C C . PHE A 1 179 ? -6.989 -3.663 -14.613 1.00 62.16 179 PHE A C 1
ATOM 1427 O O . PHE A 1 179 ? -7.618 -4.574 -14.081 1.00 62.16 179 PHE A O 1
ATOM 1434 N N . ASN A 1 180 ? -7.538 -2.795 -15.465 1.00 55.75 180 ASN A N 1
ATOM 1435 C CA . ASN A 1 180 ? -8.955 -2.831 -15.829 1.00 55.75 180 ASN A CA 1
ATOM 1436 C C . ASN A 1 180 ? -9.368 -4.166 -16.469 1.00 55.75 180 ASN A C 1
ATOM 1438 O O . ASN A 1 180 ? -10.538 -4.522 -16.430 1.00 55.75 180 ASN A O 1
ATOM 1442 N N . LEU A 1 181 ? -8.414 -4.913 -17.037 1.00 50.44 181 LEU A N 1
ATOM 1443 C CA . LEU A 1 181 ? -8.645 -6.236 -17.621 1.00 50.44 181 LEU A CA 1
ATOM 1444 C C . LEU A 1 181 ? -8.466 -7.382 -16.617 1.00 50.44 181 LEU A C 1
ATOM 1446 O O . LEU A 1 181 ? -8.810 -8.517 -16.925 1.00 50.44 181 LEU A O 1
ATOM 1450 N N . CYS A 1 182 ? -7.861 -7.130 -15.452 1.00 51.72 182 CYS A N 1
ATOM 1451 C CA . CYS A 1 182 ? -7.520 -8.183 -14.498 1.00 51.72 182 CYS A CA 1
ATOM 1452 C C . CYS A 1 182 ? -8.533 -8.316 -13.359 1.00 51.72 182 CYS A C 1
ATOM 1454 O O . CYS A 1 182 ? -8.655 -9.403 -12.801 1.00 51.72 182 CYS A O 1
ATOM 1456 N N . THR A 1 183 ? -9.277 -7.257 -13.036 1.00 51.38 183 THR A N 1
ATOM 1457 C CA . THR A 1 183 ? -10.358 -7.305 -12.039 1.00 51.38 183 THR A CA 1
ATOM 1458 C C . THR A 1 183 ? -11.536 -8.170 -12.491 1.00 51.38 183 THR A C 1
ATOM 1460 O O . THR A 1 183 ? -12.162 -8.796 -11.648 1.00 51.38 183 THR A O 1
ATOM 1463 N N . SER A 1 184 ? -11.772 -8.300 -13.800 1.00 47.03 184 SER A N 1
ATOM 1464 C CA . SER A 1 184 ? -12.740 -9.247 -14.380 1.00 47.03 184 SER A CA 1
ATOM 1465 C C . SER A 1 184 ? -12.255 -10.704 -14.414 1.00 47.03 184 SER A C 1
ATOM 1467 O O . SER A 1 184 ? -12.981 -11.578 -14.863 1.00 47.03 184 SER A O 1
ATOM 1469 N N . LEU A 1 185 ? -11.010 -10.972 -13.999 1.00 40.91 185 LEU A N 1
ATOM 1470 C CA . LEU A 1 185 ? -10.389 -12.306 -13.999 1.00 40.91 185 LEU A CA 1
ATOM 1471 C C . LEU A 1 185 ? -10.201 -12.864 -12.580 1.00 40.91 185 LEU A C 1
ATOM 1473 O O . LEU A 1 185 ? -9.498 -13.857 -12.406 1.00 40.91 185 LEU A O 1
ATOM 1477 N N . LEU A 1 186 ? -10.773 -12.189 -11.579 1.00 45.12 186 LEU A N 1
ATOM 1478 C CA . LEU A 1 186 ? -10.972 -12.716 -10.226 1.00 45.12 186 LEU A CA 1
ATOM 1479 C C . LEU A 1 186 ? -12.377 -13.336 -10.059 1.00 45.12 186 LEU A C 1
ATOM 1481 O O . LEU A 1 186 ? -12.757 -13.664 -8.938 1.00 45.12 186 LEU A O 1
ATOM 1485 N N . GLU A 1 187 ? -13.121 -13.476 -11.162 1.00 37.28 187 GLU A N 1
ATOM 1486 C CA . GLU A 1 187 ? -14.352 -14.273 -11.278 1.00 37.28 187 GLU A CA 1
ATOM 1487 C C . GLU A 1 187 ? -14.048 -15.719 -11.690 1.00 37.28 187 GLU A C 1
ATOM 1489 O O . GLU A 1 187 ? -13.125 -15.921 -12.519 1.00 37.28 187 GLU A O 1
#

Secondary structure (DSSP, 8-state):
-PPPEEEESS---PPPS-------------------------------GGGS-GGGSSS-HHHHHHHHHH--TT-EEEEES-SHHHHHHGGGSSEEEEEE--HHHHHHHHHHHHTTHHHHTTEEEEE---PPPTT---STT----HHHHHHHHTHHHHH-TT----SEEEE-SS-HHHHTTTGGG--